Protein AF-A0A519RIN7-F1 (afdb_monomer)

Mean predicted aligned error: 4.98 Å

Sequence (178 aa):
MSGIVGYYNLTEWWLQTFSHEDIIRVKSTFIDEEDFHELTHGDVTYSSRNTIAFLENMANRMIRTKHYDLAKVFLSKAETLIEYGTPSEIHFLYRAFIEYYSEFSLKHNFEKQLEYALKQIDIADSASREIIDKSCYFKIAHRGYELYYDYLKANKKTEEAKALKAKARKEKWNFSYY

pLDDT: mean 89.81, std 11.16, range [36.72, 98.5]

Foldseek 3Di:
DAAPCVVQVNVVVPVVPDDPVNLVVLCVLDPDNVVSCNNPDDHDPDDPDHLLLVLLVSLVSCVVVVVLVVSCSSLVVSVVCLVVDQLQSLLSSLVSQLSSLCDVVNVNPLVSNQVSLVVNLVSLLRNLVVVPVVDPDDQDARSSLQSVLVVCVVVVVVVVSVVSVVSCVVSRHDDPPD

Nearest PDB structures (foldseek):
  7ai4-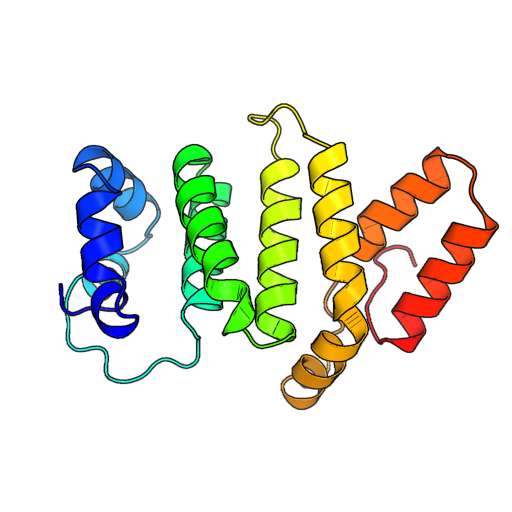assembly1_A  TM=5.125E-01  e=2.579E-01  Homo sapiens
  7ai4-assembly2_B  TM=2.959E-01  e=2.128E-01  Homo sapiens
  7v1m-assembly1_H  TM=4.736E-01  e=2.034E+00  Homo sapiens
  7c0q-assembly1_C  TM=3.734E-01  e=1.761E+00  Legionella pneumophila
  3n71-assembly1_A  TM=4.556E-01  e=4.386E+00  Mus musculus

Solvent-accessible surface area (backbone atoms only — not comparable to full-atom values): 9661 Å² total; per-residue (Å²): 104,43,1,51,37,28,60,64,70,35,43,67,60,48,69,75,68,50,51,74,68,51,49,53,56,57,48,67,72,42,94,49,72,63,65,48,42,43,41,48,33,63,82,55,88,78,70,100,61,54,62,48,46,51,27,37,52,52,15,52,50,24,50,77,71,67,38,53,72,60,15,48,54,30,45,53,56,27,60,77,45,50,91,78,47,53,50,49,46,48,37,50,41,28,47,50,51,26,55,56,31,60,33,72,93,64,66,47,35,59,69,59,23,50,54,28,15,50,58,27,54,71,44,36,56,61,15,36,57,56,46,54,78,74,44,89,87,74,67,58,76,41,65,28,60,52,54,52,36,52,51,26,54,76,69,70,36,57,68,61,33,51,52,50,56,50,50,38,52,74,42,63,42,36,66,94,81,123

Secondary structure (DSSP, 8-state):
--SHHHHTT-HHHHHHH--HHHHHHHHTT-SSHHHHHHHHSS-----SS-HHHHHHHHHHHHHHTT-HHHHHHHHHHHHTTGGGS-HHHHHHHHHHHHHHHTSGGGT--HHHHHHHHHHHHHSHHHHHHHHHHH-SS---B-HHHHHHHHHHHHTT-HHHHHHHHHHHHHTT-B-S--

Structure (mmCIF, N/CA/C/O backbone):
data_AF-A0A519RIN7-F1
#
_entry.id   AF-A0A519RIN7-F1
#
loop_
_atom_site.group_PDB
_atom_site.id
_atom_site.type_symbol
_atom_site.label_atom_id
_atom_site.label_alt_id
_atom_site.label_comp_id
_atom_site.label_asym_id
_atom_site.label_entity_id
_atom_site.label_seq_id
_atom_site.pdbx_PDB_ins_code
_atom_site.Cartn_x
_atom_site.Cartn_y
_atom_site.Cartn_z
_atom_site.occupancy
_atom_site.B_iso_or_equiv
_atom_site.auth_seq_id
_atom_site.auth_comp_id
_atom_site.auth_asym_id
_atom_site.auth_atom_id
_atom_site.pdbx_PDB_model_num
ATOM 1 N N . MET A 1 1 ? 10.017 -1.590 -23.718 1.00 80.25 1 MET A N 1
ATOM 2 C CA . MET A 1 1 ? 10.585 -2.085 -22.445 1.00 80.25 1 MET A CA 1
ATOM 3 C C . MET A 1 1 ? 10.160 -3.536 -22.304 1.00 80.25 1 MET A C 1
ATOM 5 O O . MET A 1 1 ? 9.025 -3.819 -22.668 1.00 80.25 1 MET A O 1
ATOM 9 N N . SER A 1 2 ? 11.042 -4.434 -21.860 1.00 81.12 2 SER A N 1
ATOM 10 C CA . SER A 1 2 ? 10.773 -5.889 -21.831 1.00 81.12 2 SER A CA 1
ATOM 11 C C . SER A 1 2 ? 10.880 -6.526 -20.433 1.00 81.12 2 SER A C 1
ATOM 13 O O . SER A 1 2 ? 10.380 -7.627 -20.242 1.00 81.12 2 SER A O 1
ATOM 15 N N . GLY A 1 3 ? 11.443 -5.817 -19.443 1.00 91.19 3 GLY A N 1
ATOM 16 C CA . GLY A 1 3 ? 11.577 -6.297 -18.058 1.00 91.19 3 GLY A CA 1
ATOM 17 C C . GLY A 1 3 ? 10.265 -6.335 -17.263 1.00 91.19 3 GLY A C 1
ATOM 18 O O . GLY A 1 3 ? 9.175 -6.399 -17.832 1.00 91.19 3 GLY A O 1
ATOM 19 N N . ILE A 1 4 ? 10.345 -6.222 -15.934 1.00 93.00 4 ILE A N 1
ATOM 20 C CA . ILE A 1 4 ? 9.172 -6.294 -15.034 1.00 93.00 4 ILE A CA 1
ATOM 21 C C . ILE A 1 4 ? 8.064 -5.293 -15.429 1.00 93.00 4 ILE A C 1
ATOM 23 O O . ILE A 1 4 ? 6.878 -5.631 -15.414 1.00 93.00 4 ILE A O 1
ATOM 27 N N . VAL A 1 5 ? 8.432 -4.074 -15.843 1.00 93.62 5 VAL A N 1
ATOM 28 C CA . VAL A 1 5 ? 7.477 -3.069 -16.356 1.00 93.62 5 VAL A CA 1
ATOM 29 C C . VAL A 1 5 ? 6.763 -3.554 -17.626 1.00 93.62 5 VAL A C 1
ATOM 31 O O . VAL A 1 5 ? 5.571 -3.299 -17.802 1.00 93.62 5 VAL A O 1
ATOM 34 N N . GLY A 1 6 ? 7.478 -4.255 -18.507 1.00 94.00 6 GLY A N 1
ATOM 35 C CA . GLY A 1 6 ? 6.913 -4.879 -19.703 1.00 94.00 6 GLY A CA 1
ATOM 36 C C . GLY A 1 6 ? 5.956 -6.012 -19.347 1.00 94.00 6 GLY A C 1
ATOM 37 O O . GLY A 1 6 ? 4.807 -5.987 -19.781 1.00 94.00 6 GLY A O 1
ATOM 38 N N . TYR A 1 7 ? 6.398 -6.933 -18.487 1.00 94.25 7 TYR A N 1
ATOM 39 C CA . TYR A 1 7 ? 5.617 -8.084 -18.022 1.00 94.25 7 TYR A CA 1
ATOM 40 C C . TYR A 1 7 ? 4.252 -7.691 -17.440 1.00 94.25 7 TYR A C 1
ATOM 42 O O . TYR A 1 7 ? 3.235 -8.295 -17.771 1.00 94.25 7 TYR A O 1
ATOM 50 N N . TYR A 1 8 ? 4.197 -6.632 -16.628 1.00 94.75 8 TYR A N 1
ATOM 51 C CA . TYR A 1 8 ? 2.941 -6.147 -16.045 1.00 94.75 8 TYR A CA 1
ATOM 52 C C . TYR A 1 8 ? 2.125 -5.214 -16.957 1.00 94.75 8 TYR A C 1
ATOM 54 O O . TYR A 1 8 ? 1.174 -4.588 -16.486 1.00 94.75 8 TYR A O 1
ATOM 62 N N . ASN A 1 9 ? 2.473 -5.092 -18.244 1.00 94.56 9 ASN A N 1
ATOM 63 C CA . ASN A 1 9 ? 1.832 -4.180 -19.201 1.00 94.56 9 ASN A CA 1
ATOM 64 C C . ASN A 1 9 ? 1.831 -2.708 -18.741 1.00 94.56 9 ASN A C 1
ATOM 66 O O . ASN A 1 9 ? 0.899 -1.948 -18.999 1.00 94.56 9 ASN A O 1
ATOM 70 N N . LEU A 1 10 ? 2.900 -2.283 -18.063 1.00 96.38 10 LEU A N 1
ATOM 71 C CA . LEU A 1 10 ? 3.060 -0.928 -17.527 1.00 96.38 10 LEU A CA 1
ATOM 72 C C . LEU A 1 10 ? 3.917 -0.020 -18.421 1.00 96.38 10 LEU A C 1
ATOM 74 O O . LEU A 1 10 ? 4.159 1.126 -18.054 1.00 96.38 10 LEU A O 1
ATOM 78 N N . THR A 1 11 ? 4.367 -0.500 -19.585 1.00 96.06 11 THR A N 1
ATOM 79 C CA . THR A 1 11 ? 5.303 0.228 -20.463 1.00 96.06 11 THR A CA 1
ATOM 80 C C . THR A 1 11 ? 4.787 1.605 -20.873 1.00 96.06 11 THR A C 1
ATOM 82 O O . THR A 1 11 ? 5.509 2.587 -20.732 1.00 96.06 11 THR A O 1
ATOM 85 N N . GLU A 1 12 ? 3.548 1.702 -21.363 1.00 96.94 12 GLU A N 1
ATOM 86 C CA . GLU A 1 12 ? 2.992 2.989 -21.801 1.00 96.94 12 GLU A CA 1
ATOM 87 C C . GLU A 1 12 ? 2.893 3.976 -20.634 1.00 96.94 12 GLU A C 1
ATOM 89 O O . GLU A 1 12 ? 3.400 5.094 -20.717 1.00 96.94 12 GLU A O 1
ATOM 94 N N . TRP A 1 13 ? 2.313 3.527 -19.517 1.00 97.38 13 TRP A N 1
ATOM 95 C CA . TRP A 1 13 ? 2.212 4.329 -18.303 1.00 97.38 13 TRP A CA 1
ATOM 96 C C . TRP A 1 13 ? 3.588 4.807 -17.829 1.00 97.38 13 TRP A C 1
ATOM 98 O O . TRP A 1 13 ? 3.747 5.985 -17.525 1.00 97.38 13 TRP A O 1
ATOM 108 N N . TRP A 1 14 ? 4.590 3.927 -17.810 1.00 97.06 14 TRP A N 1
ATOM 109 C CA . TRP A 1 14 ? 5.945 4.261 -17.385 1.00 97.06 14 TRP A CA 1
ATOM 110 C C . TRP A 1 14 ? 6.552 5.376 -18.240 1.00 97.06 14 TRP A C 1
ATOM 112 O O . TRP A 1 14 ? 7.024 6.376 -17.701 1.00 97.06 14 TRP A O 1
ATOM 122 N N . LEU A 1 15 ? 6.500 5.222 -19.568 1.00 95.94 15 LEU A N 1
ATOM 123 C CA . LEU A 1 15 ? 7.085 6.170 -20.520 1.00 95.94 15 LEU A CA 1
ATOM 124 C C . LEU A 1 15 ? 6.388 7.536 -20.505 1.00 95.94 15 LEU A C 1
ATOM 126 O O . LEU A 1 15 ? 7.034 8.546 -20.764 1.00 95.94 15 LEU A O 1
ATOM 130 N N . GLN A 1 16 ? 5.087 7.573 -20.211 1.00 97.00 16 GLN A N 1
ATOM 131 C CA . GLN A 1 16 ? 4.321 8.820 -20.117 1.00 97.00 16 GLN A CA 1
ATOM 132 C C . GLN A 1 16 ? 4.458 9.509 -18.753 1.00 97.00 16 GLN A C 1
ATOM 134 O O . GLN A 1 16 ? 4.245 10.715 -18.656 1.00 97.00 16 GLN A O 1
ATOM 139 N N . THR A 1 17 ? 4.778 8.754 -17.699 1.00 97.31 17 THR A N 1
ATOM 140 C CA . THR A 1 17 ? 4.738 9.253 -16.318 1.00 97.31 17 THR A CA 1
ATOM 141 C C . THR A 1 17 ? 6.091 9.747 -15.827 1.00 97.31 17 THR A C 1
ATOM 143 O O . THR A 1 17 ? 6.142 10.759 -15.131 1.00 97.31 17 THR A O 1
ATOM 146 N N . PHE A 1 18 ? 7.178 9.041 -16.147 1.00 96.69 18 PHE A N 1
ATOM 147 C CA . PHE A 1 18 ? 8.490 9.336 -15.575 1.00 96.69 18 PHE A CA 1
ATOM 148 C C . PHE A 1 18 ? 9.373 10.102 -16.555 1.00 96.69 18 PHE A C 1
ATOM 150 O O . PHE A 1 18 ? 9.664 9.636 -17.658 1.00 96.69 18 PHE A O 1
ATOM 157 N N . SER A 1 19 ? 9.855 11.265 -16.115 1.00 96.62 19 SER A N 1
ATOM 158 C CA . SER A 1 19 ? 10.927 11.977 -16.808 1.00 96.62 19 SER A CA 1
ATOM 159 C C . SER A 1 19 ? 12.260 11.230 -16.677 1.00 96.62 19 SER A C 1
ATOM 161 O O . SER A 1 19 ? 12.413 10.314 -15.867 1.00 96.62 19 SER A O 1
ATOM 163 N N . HIS A 1 20 ? 13.273 11.648 -17.438 1.00 95.31 20 HIS A N 1
ATOM 164 C CA . HIS A 1 20 ? 14.618 11.092 -17.284 1.00 95.31 20 HIS A CA 1
ATOM 165 C C . HIS A 1 20 ? 15.174 11.294 -15.862 1.00 95.31 20 HIS A C 1
ATOM 167 O O . HIS A 1 20 ? 15.785 10.384 -15.304 1.00 95.31 20 HIS A O 1
ATOM 173 N N . GLU A 1 21 ? 14.913 12.453 -15.249 1.00 96.88 21 GLU A N 1
ATOM 174 C CA . GLU A 1 21 ? 15.310 12.743 -13.867 1.00 96.88 21 GLU A CA 1
ATOM 175 C C . GLU A 1 21 ? 14.596 11.824 -12.872 1.00 96.88 21 GLU A C 1
ATOM 177 O O . GLU A 1 21 ? 15.228 11.290 -11.959 1.00 96.88 21 GLU A O 1
ATOM 182 N N . ASP A 1 22 ? 13.303 11.560 -13.078 1.00 96.94 22 ASP A N 1
ATOM 183 C CA . ASP A 1 22 ? 12.563 10.619 -12.236 1.00 96.94 22 ASP A CA 1
ATOM 184 C C . ASP A 1 22 ? 13.108 9.200 -12.364 1.00 96.94 22 ASP A C 1
ATOM 186 O O . ASP A 1 22 ? 13.262 8.512 -11.359 1.00 96.94 22 ASP A O 1
ATOM 190 N N . ILE A 1 23 ? 13.469 8.770 -13.576 1.00 94.75 23 ILE A N 1
ATOM 191 C CA . ILE A 1 23 ? 14.077 7.454 -13.808 1.00 94.75 23 ILE A CA 1
ATOM 192 C C . ILE A 1 23 ? 15.414 7.336 -13.066 1.00 94.75 23 ILE A C 1
ATOM 194 O O . ILE A 1 23 ? 15.660 6.311 -12.429 1.00 94.75 23 ILE A O 1
ATOM 198 N N . ILE A 1 24 ? 16.257 8.377 -13.087 1.00 94.69 24 ILE A N 1
ATOM 199 C CA . ILE A 1 24 ? 17.512 8.407 -12.315 1.00 94.69 24 ILE A CA 1
ATOM 200 C C . ILE A 1 24 ? 17.224 8.280 -10.815 1.00 94.69 24 ILE A C 1
ATOM 202 O O . ILE A 1 24 ? 17.879 7.501 -10.119 1.00 94.69 24 ILE A O 1
ATOM 206 N N . ARG A 1 25 ? 16.219 9.004 -10.311 1.00 96.06 25 ARG A N 1
ATOM 207 C CA . ARG A 1 25 ? 15.817 8.944 -8.900 1.00 96.06 25 ARG A CA 1
ATOM 208 C C . ARG A 1 25 ? 15.295 7.564 -8.523 1.00 96.06 25 ARG A C 1
ATOM 210 O O . ARG A 1 25 ? 15.732 7.022 -7.512 1.00 96.06 25 ARG A O 1
ATOM 217 N N . VAL A 1 26 ? 14.446 6.952 -9.350 1.00 95.06 26 VAL A N 1
ATOM 218 C CA . VAL A 1 26 ? 13.986 5.571 -9.150 1.00 95.06 26 VAL A CA 1
ATOM 219 C C . VAL A 1 26 ? 15.175 4.613 -9.128 1.00 95.06 26 VAL A C 1
ATOM 221 O O . VAL A 1 26 ? 15.289 3.836 -8.179 1.00 95.06 26 VAL A O 1
ATOM 224 N N . LYS A 1 27 ? 16.093 4.707 -10.102 1.00 94.31 27 LYS A N 1
ATOM 225 C CA . LYS A 1 27 ? 17.316 3.890 -10.155 1.00 94.31 27 LYS A CA 1
ATOM 226 C C . LYS A 1 27 ? 18.135 4.010 -8.871 1.00 94.31 27 LYS A C 1
ATOM 228 O O . LYS A 1 27 ? 18.575 2.996 -8.346 1.00 94.31 27 LYS A O 1
ATOM 233 N N . SER A 1 28 ? 18.270 5.217 -8.320 1.00 93.94 28 SER A N 1
ATOM 234 C CA . SER A 1 28 ? 19.056 5.467 -7.100 1.00 93.94 28 SER A CA 1
ATOM 235 C C . SER A 1 28 ? 18.524 4.774 -5.835 1.00 93.94 28 SER A C 1
ATOM 237 O O . SER A 1 28 ? 19.214 4.727 -4.821 1.00 93.94 28 SER A O 1
ATOM 239 N N . THR A 1 29 ? 17.306 4.222 -5.883 1.00 94.06 29 THR A N 1
ATOM 240 C CA . THR A 1 29 ? 16.708 3.468 -4.768 1.00 94.06 29 THR A CA 1
ATOM 241 C C . THR A 1 29 ? 17.013 1.968 -4.786 1.00 94.06 29 THR A C 1
ATOM 243 O O . THR A 1 29 ? 16.628 1.238 -3.861 1.00 94.06 29 THR A O 1
ATOM 246 N N . PHE A 1 30 ? 17.656 1.488 -5.850 1.00 90.69 30 PHE A N 1
ATOM 247 C CA . PHE A 1 30 ? 18.141 0.120 -5.968 1.00 90.69 30 PHE A CA 1
ATOM 248 C C . PHE A 1 30 ? 19.566 0.040 -5.427 1.00 90.69 30 PHE A C 1
ATOM 250 O O . PHE A 1 30 ? 20.338 0.987 -5.560 1.00 90.69 30 PHE A O 1
ATOM 257 N N . ILE A 1 31 ? 19.880 -1.071 -4.759 1.00 85.50 31 ILE A N 1
ATOM 258 C CA . ILE A 1 31 ? 21.223 -1.305 -4.215 1.00 85.50 31 ILE A CA 1
ATOM 259 C C . ILE A 1 31 ? 22.155 -1.674 -5.369 1.00 85.50 31 ILE A C 1
ATOM 261 O O . ILE A 1 31 ? 23.214 -1.069 -5.512 1.00 85.50 31 ILE A O 1
ATOM 265 N N . ASP A 1 32 ? 21.702 -2.596 -6.218 1.00 86.75 32 ASP A N 1
ATOM 266 C CA . ASP A 1 32 ? 22.459 -3.104 -7.350 1.00 86.75 32 ASP A CA 1
ATOM 267 C C . ASP A 1 32 ? 21.881 -2.586 -8.672 1.00 86.75 32 ASP A C 1
ATOM 269 O O . ASP A 1 32 ? 20.664 -2.492 -8.861 1.00 86.75 32 ASP A O 1
ATOM 273 N N . GLU A 1 33 ? 22.762 -2.243 -9.616 1.00 83.38 33 GLU A N 1
ATOM 274 C CA . GLU A 1 33 ? 22.332 -1.795 -10.946 1.00 83.38 33 GLU A CA 1
ATOM 275 C C . GLU A 1 33 ? 21.588 -2.892 -11.718 1.00 83.38 33 GLU A C 1
ATOM 277 O O . GLU A 1 33 ? 20.749 -2.575 -12.562 1.00 83.38 33 GLU A O 1
ATOM 282 N N . GLU A 1 34 ? 21.870 -4.159 -11.407 1.00 85.19 34 GLU A N 1
ATOM 283 C CA . GLU A 1 34 ? 21.221 -5.329 -11.999 1.00 85.19 34 GLU A CA 1
ATOM 284 C C . GLU A 1 34 ? 19.728 -5.389 -11.643 1.00 85.19 34 GLU A C 1
ATOM 286 O O . GLU A 1 34 ? 18.902 -5.511 -12.546 1.00 85.19 34 GLU A O 1
ATOM 291 N N . ASP A 1 35 ? 19.354 -5.136 -10.382 1.00 84.44 35 ASP A N 1
ATOM 292 C CA . ASP A 1 35 ? 17.943 -5.082 -9.965 1.00 84.44 35 ASP A CA 1
ATOM 293 C C . ASP A 1 35 ? 17.151 -4.018 -10.752 1.00 84.44 35 ASP A C 1
ATOM 295 O O . ASP A 1 35 ? 15.987 -4.205 -11.121 1.00 84.44 35 ASP A O 1
ATOM 299 N N . PHE A 1 36 ? 17.773 -2.862 -11.015 1.00 87.06 36 PHE A N 1
ATOM 300 C CA . PHE A 1 36 ? 17.153 -1.823 -11.837 1.00 87.06 36 PHE A CA 1
ATOM 301 C C . PHE A 1 36 ? 17.149 -2.190 -13.328 1.00 87.06 36 PHE A C 1
ATOM 303 O O . PHE A 1 36 ? 16.240 -1.799 -14.070 1.00 87.06 36 PHE A O 1
ATOM 310 N N . HIS A 1 37 ? 18.150 -2.937 -13.794 1.00 87.88 37 HIS A N 1
ATOM 311 C CA . HIS A 1 37 ? 18.172 -3.435 -15.162 1.00 87.88 37 HIS A CA 1
ATOM 312 C C . HIS A 1 37 ? 16.978 -4.364 -15.414 1.00 87.88 37 HIS A C 1
ATOM 314 O O . HIS A 1 37 ? 16.222 -4.114 -16.353 1.00 87.88 37 HIS A O 1
ATOM 320 N N . GLU A 1 38 ? 16.723 -5.326 -14.523 1.00 89.25 38 GLU A N 1
ATOM 321 C CA . GLU A 1 38 ? 15.576 -6.249 -14.599 1.00 89.25 38 GLU A CA 1
ATOM 322 C C . GLU A 1 38 ? 14.212 -5.540 -14.569 1.00 89.25 38 GLU A C 1
ATOM 324 O O . GLU A 1 38 ? 13.232 -5.994 -15.168 1.00 89.25 38 GLU A O 1
ATOM 329 N N . LEU A 1 39 ? 14.130 -4.378 -13.912 1.00 89.94 39 LEU A N 1
ATOM 330 C CA . LEU A 1 39 ? 12.915 -3.562 -13.902 1.00 89.94 39 LEU A CA 1
ATOM 331 C C . LEU A 1 39 ? 12.473 -3.176 -15.324 1.00 89.94 39 LEU A C 1
ATOM 333 O O . LEU A 1 39 ? 11.277 -3.114 -15.618 1.00 89.94 39 LEU A O 1
ATOM 337 N N . THR A 1 40 ? 13.437 -2.895 -16.203 1.00 89.44 40 THR A N 1
ATOM 338 C CA . THR A 1 40 ? 13.203 -2.231 -17.496 1.00 89.44 40 THR A CA 1
ATOM 339 C C . THR A 1 40 ? 13.609 -3.074 -18.713 1.00 89.44 40 THR A C 1
ATOM 341 O O . THR A 1 40 ? 13.076 -2.860 -19.810 1.00 89.44 40 THR A O 1
ATOM 344 N N . HIS A 1 41 ? 14.464 -4.077 -18.511 1.00 88.81 41 HIS A N 1
ATOM 345 C CA . HIS A 1 41 ? 15.065 -4.952 -19.520 1.00 88.81 41 HIS A CA 1
ATOM 346 C C . HIS A 1 41 ? 15.008 -6.426 -19.084 1.00 88.81 41 HIS A C 1
ATOM 348 O O . HIS A 1 41 ? 14.684 -6.734 -17.941 1.00 88.81 41 HIS A O 1
ATOM 354 N N . GLY A 1 42 ? 15.325 -7.334 -20.009 1.00 86.00 42 GLY A N 1
ATOM 355 C CA . GLY A 1 42 ? 15.210 -8.784 -19.815 1.00 86.00 42 GLY A CA 1
ATOM 356 C C . GLY A 1 42 ? 13.871 -9.338 -20.300 1.00 86.00 42 GLY A C 1
ATOM 357 O O . GLY A 1 42 ? 13.015 -8.565 -20.720 1.00 86.00 42 GLY A O 1
ATOM 358 N N . ASP A 1 43 ? 13.718 -10.663 -20.266 1.00 85.38 43 ASP A N 1
ATOM 359 C CA . ASP A 1 43 ? 12.480 -11.376 -20.610 1.00 85.38 43 ASP A CA 1
ATOM 360 C C . ASP A 1 43 ? 11.910 -12.029 -19.348 1.00 85.38 43 ASP A C 1
ATOM 362 O O . ASP A 1 43 ? 12.178 -13.190 -19.022 1.00 85.38 43 ASP A O 1
ATOM 366 N N . VAL A 1 44 ? 11.124 -11.255 -18.600 1.00 86.00 44 VAL A N 1
ATOM 367 C CA . VAL A 1 44 ? 10.430 -11.763 -17.414 1.00 86.00 44 VAL A CA 1
ATOM 368 C C . VAL A 1 44 ? 9.225 -12.573 -17.879 1.00 86.00 44 VAL A C 1
ATOM 370 O O . VAL A 1 44 ? 8.279 -12.029 -18.439 1.00 86.00 44 VAL A O 1
ATOM 373 N N . THR A 1 45 ? 9.257 -13.884 -17.651 1.00 84.75 45 THR A N 1
ATOM 374 C CA . THR A 1 45 ? 8.181 -14.812 -18.052 1.00 84.75 45 THR A CA 1
ATOM 375 C C . THR A 1 45 ? 7.322 -15.281 -16.880 1.00 84.75 45 THR A C 1
ATOM 377 O O . THR A 1 45 ? 6.262 -15.868 -17.085 1.00 84.75 45 THR A O 1
ATOM 380 N N . TYR A 1 46 ? 7.757 -15.010 -15.648 1.00 85.62 46 TYR A N 1
ATOM 381 C CA . TYR A 1 46 ? 7.060 -15.406 -14.433 1.00 85.62 46 TYR A CA 1
ATOM 382 C C . TYR A 1 46 ? 7.322 -14.417 -13.295 1.00 85.62 46 TYR A C 1
ATOM 384 O O . TYR A 1 46 ? 8.450 -13.973 -13.084 1.00 85.62 46 TYR A O 1
ATOM 392 N N . SER A 1 47 ? 6.284 -14.139 -12.506 1.00 83.31 47 SER A N 1
ATOM 393 C CA . SER A 1 47 ? 6.413 -13.501 -11.199 1.00 83.31 47 SER A CA 1
ATOM 394 C C . SER A 1 47 ? 5.426 -14.112 -10.212 1.00 83.31 47 SER A C 1
ATOM 396 O O . SER A 1 47 ? 4.290 -14.417 -10.565 1.00 83.31 47 SER A O 1
ATOM 398 N N . SER A 1 48 ? 5.852 -14.259 -8.957 1.00 79.00 48 SER A N 1
ATOM 399 C CA . SER A 1 48 ? 4.982 -14.673 -7.850 1.00 79.00 48 SER A CA 1
ATOM 400 C C . SER A 1 48 ? 4.127 -13.531 -7.291 1.00 79.00 48 SER A C 1
ATOM 402 O O . SER A 1 48 ? 3.300 -13.761 -6.410 1.00 79.00 48 SER A O 1
ATOM 404 N N . ARG A 1 49 ? 4.344 -12.299 -7.767 1.00 82.19 49 ARG A N 1
ATOM 405 C CA . ARG A 1 49 ? 3.595 -11.099 -7.382 1.00 82.19 49 ARG A CA 1
ATOM 406 C C . ARG A 1 49 ? 2.684 -10.685 -8.533 1.00 82.19 49 ARG A C 1
ATOM 408 O O . ARG A 1 49 ? 2.968 -10.986 -9.689 1.00 82.19 49 ARG A O 1
ATOM 415 N N . ASN A 1 50 ? 1.601 -9.984 -8.221 1.00 90.56 50 ASN A N 1
ATOM 416 C CA . ASN A 1 50 ? 0.814 -9.307 -9.242 1.00 90.56 50 ASN A CA 1
ATOM 417 C C . ASN A 1 50 ? 1.246 -7.840 -9.400 1.00 90.56 50 ASN A C 1
ATOM 419 O O . ASN A 1 50 ? 2.106 -7.330 -8.673 1.00 90.56 50 ASN A O 1
ATOM 423 N N . THR A 1 51 ? 0.604 -7.145 -10.338 1.00 95.75 51 THR A N 1
ATOM 424 C CA . THR A 1 51 ? 0.893 -5.741 -10.636 1.00 95.75 51 THR A CA 1
ATOM 425 C C . THR A 1 51 ? 0.697 -4.819 -9.426 1.00 95.75 51 THR A C 1
ATOM 427 O O . THR A 1 51 ? 1.510 -3.918 -9.224 1.00 95.75 51 THR A O 1
ATOM 430 N N . ILE A 1 52 ? -0.332 -5.038 -8.594 1.00 96.75 52 ILE A N 1
ATOM 431 C CA . ILE A 1 52 ? -0.586 -4.212 -7.399 1.00 96.75 52 ILE A CA 1
ATOM 432 C C . ILE A 1 52 ? 0.539 -4.383 -6.388 1.00 96.75 52 ILE A C 1
ATOM 434 O O . ILE A 1 52 ? 1.114 -3.392 -5.944 1.00 96.75 52 ILE A O 1
ATOM 438 N N . ALA A 1 53 ? 0.885 -5.629 -6.061 1.00 93.88 53 ALA A N 1
ATOM 439 C CA . ALA A 1 53 ? 1.977 -5.931 -5.153 1.00 93.88 53 ALA A CA 1
ATOM 440 C C . ALA A 1 53 ? 3.292 -5.350 -5.684 1.00 93.88 53 ALA A C 1
ATOM 442 O O . ALA A 1 53 ? 4.038 -4.729 -4.936 1.00 93.88 53 ALA A O 1
ATOM 443 N N . PHE A 1 54 ? 3.583 -5.473 -6.979 1.00 95.38 54 PHE A N 1
ATOM 444 C CA . PHE A 1 54 ? 4.768 -4.847 -7.567 1.00 95.38 54 PHE A CA 1
ATOM 445 C C . PHE A 1 54 ? 4.799 -3.320 -7.358 1.00 95.38 54 PHE A C 1
ATOM 447 O O . PHE A 1 54 ? 5.788 -2.794 -6.842 1.00 95.38 54 PHE A O 1
ATOM 454 N N . LEU A 1 55 ? 3.717 -2.616 -7.698 1.00 97.88 55 LEU A N 1
ATOM 455 C CA . LEU A 1 55 ? 3.625 -1.159 -7.552 1.00 97.88 55 LEU A CA 1
ATOM 456 C C . LEU A 1 55 ? 3.683 -0.713 -6.082 1.00 97.88 55 LEU A C 1
ATOM 458 O O . LEU A 1 55 ? 4.354 0.266 -5.765 1.00 97.88 55 LEU A O 1
ATOM 462 N N . GLU A 1 56 ? 3.038 -1.450 -5.178 1.00 96.81 56 GLU A N 1
ATOM 463 C CA . GLU A 1 56 ? 3.103 -1.237 -3.727 1.00 96.81 56 GLU A CA 1
ATOM 464 C C . GLU A 1 56 ? 4.541 -1.356 -3.204 1.00 96.81 56 GLU A C 1
ATOM 466 O O . GLU A 1 56 ? 5.010 -0.503 -2.448 1.00 96.81 56 GLU A O 1
ATOM 471 N N . ASN A 1 57 ? 5.297 -2.346 -3.682 1.00 94.75 57 ASN A N 1
ATOM 472 C CA . ASN A 1 57 ? 6.694 -2.508 -3.288 1.00 94.75 57 ASN A CA 1
ATOM 473 C C . ASN A 1 57 ? 7.578 -1.377 -3.823 1.00 94.75 57 ASN A C 1
ATOM 475 O O . ASN A 1 57 ? 8.457 -0.895 -3.103 1.00 94.75 57 ASN A O 1
ATOM 479 N N . MET A 1 58 ? 7.326 -0.919 -5.052 1.00 96.75 58 MET A N 1
ATOM 480 C CA . MET A 1 58 ? 7.996 0.261 -5.603 1.00 96.75 58 MET A CA 1
ATOM 481 C C . MET A 1 58 ? 7.687 1.510 -4.774 1.00 96.75 58 MET A C 1
ATOM 483 O O . MET A 1 58 ? 8.607 2.246 -4.415 1.00 96.75 58 MET A O 1
ATOM 487 N N . ALA A 1 59 ? 6.425 1.718 -4.390 1.00 97.38 59 ALA A N 1
ATOM 488 C CA . ALA A 1 59 ? 6.036 2.819 -3.518 1.00 97.38 59 ALA A CA 1
ATOM 489 C C . ALA A 1 59 ? 6.763 2.779 -2.169 1.00 97.38 59 ALA A C 1
ATOM 491 O O . ALA A 1 59 ? 7.371 3.773 -1.778 1.00 97.38 59 ALA A O 1
ATOM 492 N N . ASN A 1 60 ? 6.771 1.633 -1.483 1.00 94.88 60 ASN A N 1
ATOM 493 C CA . ASN A 1 60 ? 7.466 1.484 -0.201 1.00 94.88 60 ASN A CA 1
ATOM 494 C C . ASN A 1 60 ? 8.966 1.757 -0.312 1.00 94.88 60 ASN A C 1
ATOM 496 O O . ASN A 1 60 ? 9.555 2.363 0.586 1.00 94.88 60 ASN A O 1
ATOM 500 N N . ARG A 1 61 ? 9.590 1.337 -1.417 1.00 95.44 61 ARG A N 1
ATOM 501 C CA . ARG A 1 61 ? 10.991 1.657 -1.700 1.00 95.44 61 ARG A CA 1
ATOM 502 C C . ARG A 1 61 ? 11.192 3.172 -1.792 1.00 95.44 61 ARG A C 1
ATOM 504 O O . ARG A 1 61 ? 12.058 3.696 -1.096 1.00 95.44 61 ARG A O 1
ATOM 511 N N . MET A 1 62 ? 10.343 3.873 -2.549 1.00 96.25 62 MET A N 1
ATOM 512 C CA . MET A 1 62 ? 10.383 5.338 -2.654 1.00 96.25 62 MET A CA 1
ATOM 513 C C . MET A 1 62 ? 10.132 6.041 -1.310 1.00 96.25 62 MET A C 1
ATOM 515 O O . MET A 1 62 ? 10.787 7.039 -1.015 1.00 96.25 62 MET A O 1
ATOM 519 N N . ILE A 1 63 ? 9.213 5.533 -0.478 1.00 93.88 63 ILE A N 1
ATOM 520 C CA . ILE A 1 63 ? 8.942 6.071 0.869 1.00 93.88 63 ILE A CA 1
ATOM 521 C C . ILE A 1 63 ? 10.211 5.996 1.724 1.00 93.88 63 ILE A C 1
ATOM 523 O O . ILE A 1 63 ? 10.639 7.006 2.279 1.00 93.88 63 ILE A O 1
ATOM 527 N N . ARG A 1 64 ? 10.871 4.829 1.766 1.00 92.94 64 ARG A N 1
ATOM 528 C CA . ARG A 1 64 ? 12.096 4.615 2.560 1.00 92.94 64 ARG A CA 1
ATOM 529 C C . ARG A 1 64 ? 13.255 5.510 2.128 1.00 92.94 64 ARG A C 1
ATOM 531 O O . ARG A 1 64 ? 14.034 5.945 2.974 1.00 92.94 64 ARG A O 1
ATOM 538 N N . THR A 1 65 ? 13.360 5.809 0.836 1.00 94.06 65 THR A N 1
ATOM 539 C CA . THR A 1 65 ? 14.375 6.726 0.290 1.00 94.06 65 THR A CA 1
ATOM 540 C C . THR A 1 65 ? 13.905 8.181 0.236 1.00 94.06 65 THR A C 1
ATOM 542 O O . THR A 1 65 ? 14.592 9.031 -0.325 1.00 94.06 65 THR A O 1
ATOM 545 N N . LYS A 1 66 ? 12.754 8.495 0.847 1.00 93.50 66 LYS A N 1
ATOM 546 C CA . 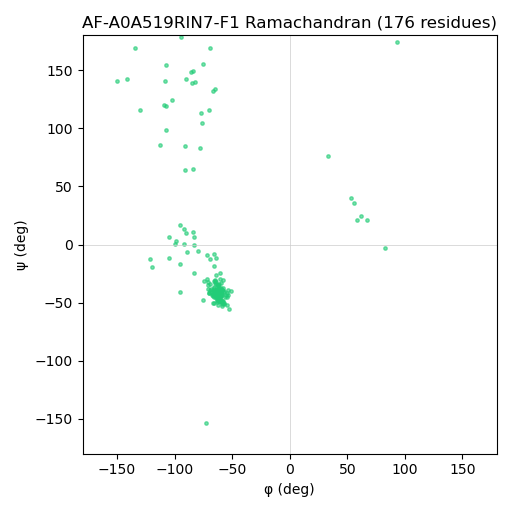LYS A 1 66 ? 12.180 9.845 0.958 1.00 93.50 66 LYS A CA 1
ATOM 547 C C . LYS A 1 66 ? 11.826 10.504 -0.384 1.00 93.50 66 LYS A C 1
ATOM 549 O O . LYS A 1 66 ? 11.737 11.728 -0.472 1.00 93.50 66 LYS A O 1
ATOM 554 N N . HIS A 1 67 ? 11.574 9.715 -1.426 1.00 95.00 67 HIS A N 1
ATOM 555 C CA . HIS A 1 67 ? 11.044 10.178 -2.713 1.00 95.00 67 HIS A CA 1
ATOM 556 C C . HIS A 1 67 ? 9.510 10.129 -2.718 1.00 95.00 67 HIS A C 1
ATOM 558 O O . HIS A 1 67 ? 8.887 9.360 -3.447 1.00 95.00 67 HIS A O 1
ATOM 564 N N . TYR A 1 68 ? 8.881 10.926 -1.854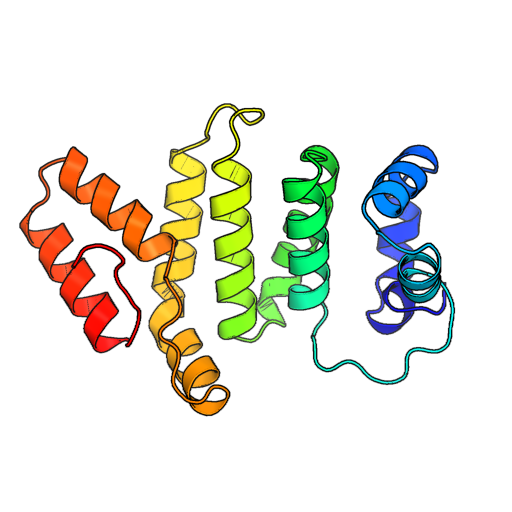 1.00 94.62 68 TYR A N 1
ATOM 565 C CA . TYR A 1 68 ? 7.437 10.851 -1.593 1.00 94.62 68 TYR A CA 1
ATOM 566 C C . TYR A 1 68 ? 6.555 11.217 -2.795 1.00 94.62 68 TYR A C 1
ATOM 568 O O . TYR A 1 68 ? 5.452 10.699 -2.950 1.00 94.62 68 TYR A O 1
ATOM 576 N N . ASP A 1 69 ? 7.018 12.104 -3.661 1.00 95.00 69 ASP A N 1
ATOM 577 C CA . ASP A 1 69 ? 6.371 12.409 -4.935 1.00 95.00 69 ASP A CA 1
ATOM 578 C C . ASP A 1 69 ? 6.313 11.173 -5.847 1.00 95.00 69 ASP A C 1
ATOM 580 O O . ASP A 1 69 ? 5.238 10.834 -6.339 1.00 95.00 69 ASP A O 1
ATOM 584 N N . LEU A 1 70 ? 7.417 10.428 -5.973 1.00 97.38 70 LEU A N 1
ATOM 585 C CA . LEU A 1 70 ? 7.457 9.178 -6.741 1.00 97.38 70 LEU A CA 1
ATOM 586 C C . LEU A 1 70 ? 6.653 8.067 -6.059 1.00 97.38 70 LEU A C 1
ATOM 588 O O . LEU A 1 70 ? 5.920 7.340 -6.727 1.00 97.38 70 LEU A O 1
ATOM 592 N N . ALA A 1 71 ? 6.714 7.966 -4.727 1.00 97.25 71 ALA A N 1
ATOM 593 C CA . ALA A 1 71 ? 5.882 7.030 -3.970 1.00 97.25 71 ALA A CA 1
ATOM 594 C C . ALA A 1 71 ? 4.393 7.226 -4.282 1.00 97.25 71 ALA A C 1
ATOM 596 O O . ALA A 1 71 ? 3.680 6.259 -4.550 1.00 97.25 71 ALA A O 1
ATOM 597 N N . LYS A 1 72 ? 3.936 8.485 -4.317 1.00 96.88 72 LYS A N 1
ATOM 598 C CA . LYS A 1 72 ? 2.551 8.829 -4.649 1.00 96.88 72 LYS A CA 1
ATOM 599 C C . LYS A 1 72 ? 2.160 8.348 -6.041 1.00 96.88 72 LYS A C 1
ATOM 601 O O . LYS A 1 72 ? 1.041 7.869 -6.212 1.00 96.88 72 LYS A O 1
ATOM 606 N N . VAL A 1 73 ? 3.054 8.474 -7.020 1.00 98.25 73 VAL A N 1
ATOM 607 C CA . VAL A 1 73 ? 2.817 8.028 -8.399 1.00 98.25 73 VAL A CA 1
ATOM 608 C C . VAL A 1 73 ? 2.568 6.517 -8.447 1.00 98.25 73 VAL A C 1
ATOM 610 O O . VAL A 1 73 ? 1.563 6.084 -9.013 1.00 98.25 73 VAL A O 1
ATOM 613 N N . PHE A 1 74 ? 3.419 5.723 -7.790 1.00 98.50 74 PHE A N 1
ATOM 614 C CA . PHE A 1 74 ? 3.248 4.268 -7.716 1.00 98.50 74 PHE A CA 1
ATOM 615 C C . PHE A 1 74 ? 1.974 3.865 -6.961 1.00 98.50 74 PHE A C 1
ATOM 617 O O . PHE A 1 74 ? 1.204 3.052 -7.472 1.00 98.50 74 PHE A O 1
ATOM 624 N N . LEU A 1 75 ? 1.707 4.469 -5.796 1.00 98.38 75 LEU A N 1
ATOM 625 C CA . LEU A 1 75 ? 0.490 4.199 -5.017 1.00 98.38 75 LEU A CA 1
ATOM 626 C C . LEU A 1 75 ? -0.780 4.539 -5.797 1.00 98.38 75 LEU A C 1
ATOM 628 O O . LEU A 1 75 ? -1.714 3.743 -5.828 1.00 98.38 75 LEU A O 1
ATOM 632 N N . SER A 1 76 ? -0.798 5.691 -6.470 1.00 98.06 76 SER A N 1
ATOM 633 C CA . SER A 1 76 ? -1.953 6.117 -7.267 1.00 98.06 76 SER A CA 1
ATOM 634 C C . SER A 1 76 ? -2.203 5.145 -8.416 1.00 98.06 76 SER A C 1
ATOM 636 O O . SER A 1 76 ? -3.345 4.775 -8.667 1.00 98.06 76 SER A O 1
ATOM 638 N N . LYS A 1 77 ? -1.144 4.679 -9.095 1.00 98.44 77 LYS A N 1
ATOM 639 C CA . LYS A 1 77 ? -1.284 3.674 -10.156 1.00 98.44 77 LYS A CA 1
ATOM 640 C C . LYS A 1 77 ? -1.763 2.326 -9.617 1.00 98.44 77 LYS A C 1
ATOM 642 O O . LYS A 1 77 ? -2.547 1.668 -10.287 1.00 98.44 77 LYS A O 1
ATOM 647 N N . ALA A 1 78 ? -1.314 1.913 -8.435 1.00 98.19 78 ALA A N 1
ATOM 648 C CA . ALA A 1 78 ? -1.783 0.680 -7.812 1.00 98.19 78 ALA A CA 1
ATOM 649 C C . ALA A 1 78 ? -3.272 0.764 -7.437 1.00 98.19 78 ALA A C 1
ATOM 651 O O . ALA A 1 78 ? -4.016 -0.184 -7.670 1.00 98.19 78 ALA A O 1
ATOM 652 N N . GLU A 1 79 ? -3.723 1.911 -6.919 1.00 97.88 79 GLU A N 1
ATOM 653 C CA . GLU A 1 79 ? -5.128 2.129 -6.552 1.00 97.88 7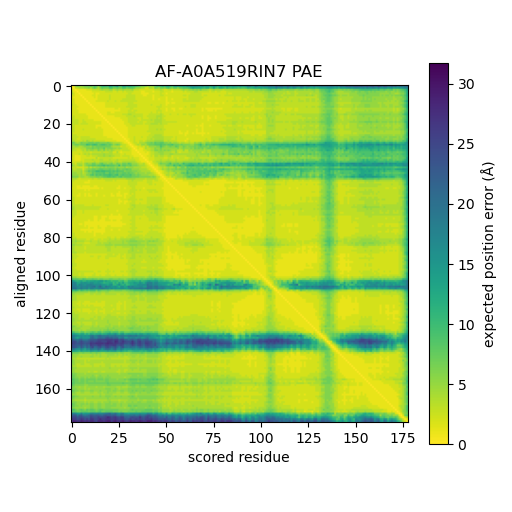9 GLU A CA 1
ATOM 654 C C . GLU A 1 79 ? -6.066 2.085 -7.768 1.00 97.88 79 GLU A C 1
ATOM 656 O O . GLU A 1 79 ? -7.177 1.574 -7.652 1.00 97.88 79 GLU A O 1
ATOM 661 N N . THR A 1 80 ? -5.626 2.510 -8.962 1.00 97.69 80 THR A N 1
ATOM 662 C CA . THR A 1 80 ? -6.459 2.370 -10.177 1.00 97.69 80 THR A CA 1
ATOM 663 C C . THR A 1 80 ? -6.636 0.928 -10.647 1.00 97.69 80 THR A C 1
ATOM 665 O O . THR A 1 80 ? -7.486 0.671 -11.494 1.00 97.69 80 THR A O 1
ATOM 668 N N . LEU A 1 81 ? -5.860 -0.014 -10.108 1.00 97.19 81 LEU A N 1
ATOM 669 C CA . LEU A 1 81 ? -5.910 -1.432 -10.462 1.00 97.19 81 LEU A CA 1
ATOM 670 C C . LEU A 1 81 ? -6.601 -2.285 -9.393 1.00 97.19 81 LEU A C 1
ATOM 672 O O . LEU A 1 81 ? -6.605 -3.508 -9.503 1.00 97.19 81 LEU A O 1
ATOM 676 N N . ILE A 1 82 ? -7.184 -1.661 -8.367 1.00 95.62 82 ILE A N 1
ATOM 677 C CA . ILE A 1 82 ? -7.685 -2.341 -7.167 1.00 95.62 82 ILE A CA 1
ATOM 678 C C . ILE A 1 82 ? -8.738 -3.418 -7.455 1.00 95.62 82 ILE A C 1
ATOM 680 O O . ILE A 1 82 ? -8.785 -4.425 -6.758 1.00 95.62 82 ILE A O 1
ATOM 684 N N . GLU A 1 83 ? -9.536 -3.246 -8.511 1.00 94.38 83 GLU A N 1
ATOM 685 C CA . GLU A 1 83 ? -10.557 -4.211 -8.940 1.00 94.38 83 GLU A CA 1
ATOM 686 C C . GLU A 1 83 ? -9.971 -5.546 -9.435 1.00 94.38 83 GLU A C 1
ATOM 688 O O . GLU A 1 83 ? -10.672 -6.556 -9.457 1.00 94.38 83 GLU A O 1
ATOM 693 N N . TYR A 1 84 ? -8.680 -5.567 -9.781 1.00 93.19 84 TYR A N 1
ATOM 694 C CA . TYR A 1 84 ? -7.944 -6.758 -10.218 1.00 93.19 84 TYR A CA 1
ATOM 695 C C . TYR A 1 84 ? -7.092 -7.380 -9.100 1.00 93.19 84 TYR A C 1
ATOM 697 O O . TYR A 1 84 ? -6.373 -8.352 -9.340 1.00 93.19 84 TYR A O 1
ATOM 705 N N . GLY A 1 85 ? -7.124 -6.804 -7.895 1.00 92.75 85 GLY A N 1
ATOM 706 C CA . GLY A 1 85 ? -6.337 -7.253 -6.752 1.00 92.75 85 GLY A CA 1
ATOM 707 C C . GLY A 1 85 ? -7.000 -8.367 -5.960 1.00 92.75 85 GLY A C 1
ATOM 708 O O . GLY A 1 85 ? -8.222 -8.404 -5.810 1.00 92.75 85 GLY A O 1
ATOM 709 N N . THR A 1 86 ? -6.192 -9.244 -5.369 1.00 93.44 86 THR A N 1
ATOM 710 C CA . THR A 1 86 ? -6.677 -10.122 -4.306 1.00 93.44 86 THR A CA 1
ATOM 711 C C . THR A 1 86 ? -6.845 -9.335 -3.002 1.00 93.44 86 THR A C 1
ATOM 713 O O . THR A 1 86 ? -6.175 -8.316 -2.791 1.00 93.44 86 THR A O 1
ATOM 716 N N . PRO A 1 87 ? -7.710 -9.789 -2.079 1.00 94.00 87 PRO A N 1
ATOM 717 C CA . PRO A 1 87 ? -7.872 -9.141 -0.782 1.00 94.00 87 PRO A CA 1
ATOM 718 C C . PRO A 1 87 ? -6.558 -8.894 -0.034 1.00 94.00 87 PRO A C 1
ATOM 720 O O . PRO A 1 87 ? -6.392 -7.834 0.569 1.00 94.00 87 PRO A O 1
ATOM 723 N N . SER A 1 88 ? -5.613 -9.840 -0.078 1.00 91.75 88 SER A N 1
ATOM 724 C CA . SER A 1 88 ? -4.311 -9.667 0.576 1.00 91.75 88 SER A CA 1
ATOM 725 C C . SER A 1 88 ? -3.465 -8.554 -0.053 1.00 91.75 88 SER A C 1
ATOM 727 O O . SER A 1 88 ? -2.856 -7.765 0.664 1.00 91.75 88 SER A O 1
ATOM 729 N N . GLU A 1 89 ? -3.465 -8.422 -1.376 1.00 93.06 89 GLU A N 1
ATOM 730 C CA . GLU A 1 89 ? -2.693 -7.389 -2.076 1.00 93.06 89 GLU A CA 1
ATOM 731 C C . GLU A 1 89 ? -3.284 -6.001 -1.841 1.00 93.06 89 GLU A C 1
ATOM 733 O O . GLU A 1 89 ? -2.553 -5.052 -1.555 1.00 93.06 89 GLU A O 1
ATOM 738 N N . ILE A 1 90 ? -4.614 -5.894 -1.881 1.00 96.44 90 ILE A N 1
ATOM 739 C CA . ILE A 1 90 ? -5.321 -4.649 -1.570 1.00 96.44 90 ILE A CA 1
ATOM 740 C C . ILE A 1 90 ? -5.068 -4.247 -0.108 1.00 96.44 90 ILE A C 1
ATOM 742 O O . ILE A 1 90 ? -4.855 -3.072 0.199 1.00 96.44 90 ILE A O 1
ATOM 746 N N . HIS A 1 91 ? -5.027 -5.222 0.806 1.00 95.12 91 HIS A N 1
ATOM 747 C CA . HIS A 1 91 ? -4.716 -4.989 2.217 1.00 95.12 91 HIS A CA 1
ATOM 748 C C . HIS A 1 91 ? -3.330 -4.376 2.421 1.00 95.12 91 HIS A C 1
ATOM 750 O O . HIS A 1 91 ? -3.197 -3.412 3.187 1.00 95.12 91 HIS A O 1
ATOM 756 N N . PHE A 1 92 ? -2.315 -4.884 1.719 1.00 93.94 92 PHE A N 1
ATOM 757 C CA . PHE A 1 92 ? -0.968 -4.316 1.759 1.00 93.94 92 PHE A CA 1
ATOM 758 C C . PHE A 1 92 ? -0.880 -2.968 1.036 1.00 93.94 92 PHE A C 1
ATOM 760 O O . PHE A 1 92 ? -0.221 -2.061 1.542 1.00 93.94 92 PHE A O 1
ATOM 767 N N . LEU A 1 93 ? -1.618 -2.766 -0.058 1.00 97.19 93 LEU A N 1
ATOM 768 C CA . LEU A 1 93 ? -1.702 -1.457 -0.710 1.00 97.19 93 LEU A CA 1
ATOM 769 C C . LEU A 1 93 ? -2.243 -0.383 0.245 1.00 97.19 93 LEU A C 1
ATOM 771 O O . LEU A 1 93 ? -1.641 0.681 0.397 1.00 97.19 93 LEU A O 1
ATOM 775 N N . TYR A 1 94 ? -3.348 -0.658 0.942 1.00 97.69 94 TYR A N 1
ATOM 776 C CA . TYR A 1 94 ? -3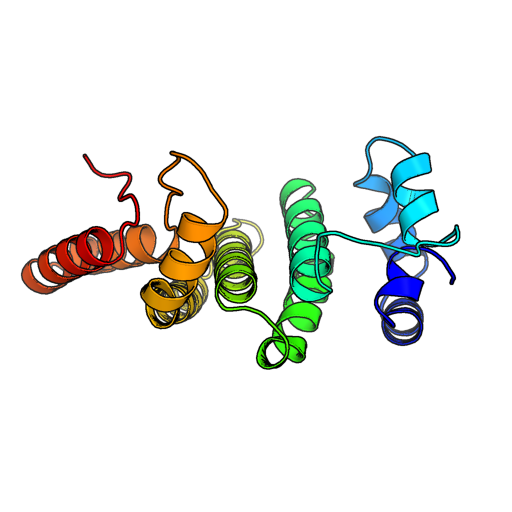.889 0.283 1.925 1.00 97.69 94 TYR A CA 1
ATOM 777 C C . TYR A 1 94 ? -2.934 0.518 3.095 1.00 97.69 94 TYR A C 1
ATOM 779 O O . TYR A 1 94 ? -2.839 1.643 3.586 1.00 97.69 94 TYR A O 1
ATOM 787 N N . ARG A 1 95 ? -2.166 -0.499 3.506 1.00 95.06 95 ARG A N 1
ATOM 788 C CA . ARG A 1 95 ? -1.078 -0.313 4.474 1.00 95.06 95 ARG A CA 1
ATOM 789 C C . ARG A 1 95 ? -0.055 0.711 3.979 1.00 95.06 95 ARG A C 1
ATOM 791 O O . ARG A 1 95 ? 0.289 1.616 4.736 1.00 95.06 95 ARG A O 1
ATOM 798 N N . ALA A 1 96 ? 0.396 0.583 2.734 1.00 95.94 96 ALA A N 1
ATOM 799 C CA . ALA A 1 96 ? 1.383 1.480 2.144 1.00 95.94 96 ALA A CA 1
ATOM 800 C C . ALA A 1 96 ? 0.866 2.927 2.059 1.00 95.94 96 ALA A C 1
ATOM 802 O O . ALA A 1 96 ? 1.618 3.863 2.320 1.00 95.94 96 ALA A O 1
ATOM 803 N N . PHE A 1 97 ? -0.432 3.134 1.807 1.00 97.25 97 PHE A N 1
ATOM 804 C CA . PHE A 1 97 ? -1.045 4.462 1.914 1.00 97.25 97 PHE A CA 1
ATOM 805 C C . PHE A 1 97 ? -1.021 5.026 3.342 1.00 97.25 97 PHE A C 1
ATOM 807 O O . PHE A 1 97 ? -0.721 6.207 3.522 1.00 97.25 97 PHE A O 1
ATOM 814 N N . ILE A 1 98 ? -1.314 4.212 4.364 1.00 95.38 98 ILE A N 1
ATOM 815 C CA . ILE A 1 98 ? -1.225 4.656 5.767 1.00 95.38 98 ILE A CA 1
ATOM 816 C C . ILE A 1 98 ? 0.212 5.078 6.093 1.00 95.38 98 ILE A C 1
ATOM 818 O O . ILE A 1 98 ? 0.417 6.145 6.669 1.00 95.38 98 ILE A O 1
ATOM 822 N N . GLU A 1 99 ? 1.199 4.268 5.700 1.00 93.06 99 GLU A N 1
ATOM 823 C CA . GLU A 1 99 ? 2.622 4.565 5.901 1.00 93.06 99 GLU A CA 1
ATOM 824 C C . GLU A 1 99 ? 3.025 5.848 5.158 1.00 93.06 99 GLU A C 1
ATOM 826 O O . GLU A 1 99 ? 3.579 6.756 5.777 1.00 93.06 99 GLU A O 1
ATOM 831 N N . TYR A 1 100 ? 2.628 5.997 3.892 1.00 95.44 100 TYR A N 1
ATOM 832 C CA . TYR A 1 100 ? 2.843 7.210 3.101 1.00 95.44 100 TYR A CA 1
ATOM 833 C C . TYR A 1 100 ? 2.331 8.466 3.815 1.00 95.44 100 TYR A C 1
ATOM 835 O O . TYR A 1 100 ? 3.095 9.389 4.074 1.00 95.44 100 TYR A O 1
ATOM 843 N N . TYR A 1 101 ? 1.057 8.506 4.212 1.00 94.88 101 TYR A N 1
ATOM 844 C CA . TYR A 1 101 ? 0.493 9.686 4.883 1.00 94.88 101 TYR A CA 1
ATOM 845 C C . TYR A 1 101 ? 0.993 9.885 6.322 1.00 94.88 101 TYR A C 1
ATOM 847 O O . TYR A 1 101 ? 0.729 10.936 6.920 1.00 94.88 101 TYR A O 1
ATOM 855 N N . SER A 1 102 ? 1.712 8.906 6.876 1.00 90.50 102 SER A N 1
ATOM 856 C CA . SER A 1 102 ? 2.386 9.008 8.169 1.00 90.50 102 SER A CA 1
ATOM 857 C C . SER A 1 102 ? 3.753 9.683 8.098 1.00 90.50 102 SER A C 1
ATOM 859 O O . SER A 1 102 ? 4.353 9.882 9.143 1.00 90.50 102 SER A O 1
ATOM 861 N N . GLU A 1 103 ? 4.228 10.112 6.930 1.00 88.00 103 GLU A N 1
ATOM 862 C CA . GLU A 1 103 ? 5.537 10.759 6.801 1.00 88.00 103 GLU A CA 1
ATOM 863 C C . GLU A 1 103 ? 5.500 12.267 7.096 1.00 88.00 103 GLU A C 1
ATOM 865 O O . GLU A 1 103 ? 4.595 13.001 6.684 1.00 88.00 103 GLU A O 1
ATOM 870 N N . PHE A 1 104 ? 6.522 12.754 7.811 1.00 70.75 104 PHE A 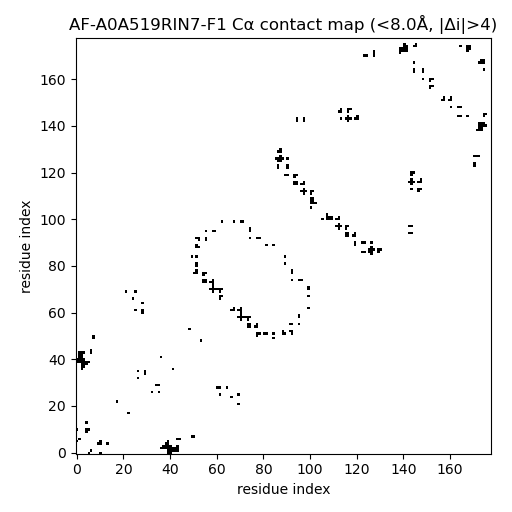N 1
ATOM 871 C CA . PHE A 1 104 ? 6.586 14.135 8.318 1.00 70.75 104 PHE A CA 1
ATOM 872 C C . PHE A 1 104 ? 6.593 15.186 7.195 1.00 70.75 104 PHE A C 1
ATOM 874 O O . PHE A 1 104 ? 5.973 16.244 7.308 1.00 70.75 104 PHE A O 1
ATOM 881 N N . SER A 1 105 ? 7.247 14.873 6.073 1.00 70.38 105 SER A N 1
ATOM 882 C CA . SER A 1 105 ? 7.304 15.718 4.868 1.00 70.38 105 SER A CA 1
ATOM 883 C C . SER A 1 105 ? 5.927 15.995 4.256 1.00 70.38 105 SER A C 1
ATOM 885 O O . SER A 1 105 ? 5.740 17.012 3.591 1.00 70.38 105 SER A O 1
ATOM 887 N N . LEU A 1 106 ? 4.952 15.118 4.507 1.00 68.50 106 LEU A N 1
ATOM 888 C CA . LEU A 1 106 ? 3.583 15.216 4.005 1.00 68.50 106 LEU A CA 1
ATOM 889 C C . LEU A 1 106 ? 2.641 15.881 5.015 1.00 68.50 106 LEU A C 1
ATOM 891 O O . LEU A 1 106 ? 1.421 15.781 4.882 1.00 68.50 106 LEU A O 1
ATOM 895 N N . LYS A 1 107 ? 3.206 16.581 6.013 1.00 67.75 107 LYS A N 1
ATOM 896 C CA . LYS A 1 107 ? 2.482 17.218 7.122 1.00 67.75 107 LYS A CA 1
ATOM 897 C C . LYS A 1 107 ? 1.559 16.236 7.853 1.00 67.75 107 LYS A C 1
ATOM 899 O O . LYS A 1 107 ? 0.445 16.624 8.179 1.00 67.75 107 LYS A O 1
ATOM 904 N N . HIS A 1 108 ? 1.998 14.985 8.064 1.00 73.56 108 HIS A N 1
ATOM 905 C CA . HIS A 1 108 ? 1.250 13.932 8.772 1.00 73.56 108 HIS A CA 1
ATOM 906 C C . HIS A 1 108 ? -0.271 14.032 8.565 1.00 73.56 108 HIS A C 1
ATOM 908 O O . HIS A 1 108 ? -1.004 14.497 9.441 1.00 73.56 108 HIS A O 1
ATOM 914 N N . ASN A 1 109 ? -0.759 13.618 7.395 1.00 89.19 109 ASN A N 1
ATOM 915 C CA . ASN A 1 109 ? -2.178 13.746 7.076 1.00 89.19 109 ASN A CA 1
ATOM 916 C C . ASN A 1 109 ? -2.986 12.650 7.784 1.00 89.19 109 ASN A C 1
ATOM 918 O O . ASN A 1 109 ? -3.273 11.593 7.223 1.00 89.19 109 ASN A O 1
ATOM 922 N N . PHE A 1 110 ? -3.314 12.899 9.049 1.00 90.88 110 PHE A N 1
ATOM 923 C CA . PHE A 1 110 ? -3.986 11.934 9.912 1.00 90.88 110 PHE A CA 1
ATOM 924 C C . PHE A 1 110 ? -5.377 11.536 9.399 1.00 90.88 110 PHE A C 1
ATOM 926 O O . PHE A 1 110 ? -5.751 10.371 9.504 1.00 90.88 110 PHE A O 1
ATOM 933 N N . GLU A 1 111 ? -6.118 12.459 8.778 1.00 92.75 111 GLU A N 1
ATOM 934 C CA . GLU A 1 111 ? -7.417 12.157 8.159 1.00 92.75 111 GLU A CA 1
ATOM 935 C C . GLU A 1 111 ? -7.273 11.131 7.033 1.00 92.75 111 GLU A C 1
ATOM 937 O O . GLU A 1 111 ? -8.016 10.151 6.986 1.00 92.75 111 GLU A O 1
ATOM 942 N N . LYS A 1 112 ? -6.264 11.299 6.169 1.00 95.19 112 LYS A N 1
ATOM 943 C CA . LYS A 1 112 ? -5.967 10.320 5.120 1.00 95.19 112 LYS A CA 1
ATOM 944 C C . LYS A 1 112 ? -5.472 8.996 5.683 1.00 95.19 112 LYS A C 1
ATOM 946 O O . LYS A 1 112 ? -5.895 7.949 5.200 1.00 95.19 112 LYS A O 1
ATOM 951 N N . GLN A 1 113 ? -4.640 9.012 6.722 1.00 95.44 113 GLN A N 1
ATOM 952 C CA . GLN A 1 113 ? -4.242 7.770 7.391 1.00 95.44 113 GLN A CA 1
ATOM 953 C C . GLN A 1 113 ? -5.467 7.016 7.936 1.00 95.44 113 GLN A C 1
ATOM 955 O O . GLN A 1 113 ? -5.563 5.805 7.758 1.00 95.44 113 GLN A O 1
ATOM 960 N N . LEU A 1 114 ? -6.424 7.723 8.547 1.00 96.25 114 LEU A N 1
ATOM 961 C CA . LEU A 1 114 ? -7.673 7.137 9.035 1.00 96.25 114 LEU A CA 1
ATOM 962 C C . LEU A 1 114 ? -8.555 6.595 7.907 1.00 96.25 114 LE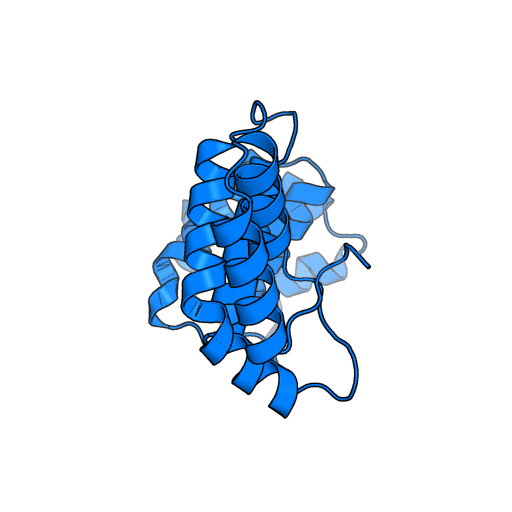U A C 1
ATOM 964 O O . LEU A 1 114 ? -9.095 5.500 8.045 1.00 96.25 114 LEU A O 1
ATOM 968 N N . GLU A 1 115 ? -8.683 7.323 6.796 1.00 97.31 115 GLU A N 1
ATOM 969 C CA . GLU A 1 115 ? -9.429 6.866 5.618 1.00 97.31 115 GLU A CA 1
ATOM 970 C C . GLU A 1 115 ? -8.909 5.503 5.138 1.00 97.31 115 GLU A C 1
ATOM 972 O O . GLU A 1 115 ? -9.674 4.544 5.020 1.00 97.31 115 GLU A O 1
ATOM 977 N N . TYR A 1 116 ? -7.595 5.389 4.927 1.00 97.81 116 TYR A N 1
ATOM 978 C CA . TYR A 1 116 ? -6.987 4.138 4.474 1.00 97.81 116 TYR A CA 1
ATOM 979 C C . TYR A 1 116 ? -6.953 3.060 5.558 1.00 97.81 116 TYR A C 1
ATOM 981 O O . TYR A 1 116 ? -7.074 1.879 5.238 1.00 97.81 116 TYR A O 1
ATOM 989 N N . ALA A 1 117 ? -6.872 3.431 6.838 1.00 97.00 117 ALA A N 1
ATOM 990 C CA . ALA A 1 117 ? -7.036 2.488 7.939 1.00 97.00 117 ALA A CA 1
ATOM 991 C C . ALA A 1 117 ? -8.421 1.836 7.929 1.00 97.00 117 ALA A C 1
ATOM 993 O O . ALA A 1 117 ? -8.516 0.619 8.081 1.00 97.00 117 ALA A O 1
ATOM 994 N N . LEU A 1 118 ? -9.481 2.616 7.704 1.00 98.06 118 LEU A N 1
ATOM 995 C CA . LEU A 1 118 ? -10.842 2.092 7.594 1.00 98.06 118 LEU A CA 1
ATOM 996 C C . LEU A 1 118 ? -11.007 1.208 6.354 1.00 98.06 118 LEU A C 1
ATOM 998 O O . LEU A 1 118 ? -11.526 0.102 6.486 1.00 98.06 118 LEU A O 1
ATOM 1002 N N . LYS A 1 119 ? -10.490 1.634 5.192 1.00 98.00 119 LYS A N 1
ATOM 1003 C CA . LYS A 1 119 ? -10.450 0.806 3.971 1.00 98.00 119 LYS A CA 1
ATOM 1004 C C . LYS A 1 119 ? -9.734 -0.532 4.212 1.00 98.00 119 LYS A C 1
ATOM 1006 O O . LYS A 1 119 ? -10.226 -1.579 3.807 1.00 98.00 119 LYS A O 1
ATOM 1011 N N . GLN A 1 120 ? -8.606 -0.516 4.926 1.00 96.62 120 GLN A N 1
ATOM 1012 C CA . GLN A 1 120 ? -7.861 -1.727 5.280 1.00 96.62 120 GLN A CA 1
ATOM 1013 C C . GLN A 1 120 ? -8.644 -2.646 6.229 1.00 96.62 120 GLN A C 1
ATOM 1015 O O . GLN A 1 120 ? -8.648 -3.860 6.039 1.00 96.62 120 GLN A O 1
ATOM 1020 N N . ILE A 1 121 ? -9.311 -2.075 7.238 1.00 96.69 121 ILE A N 1
ATOM 1021 C CA . ILE A 1 121 ? -10.148 -2.813 8.199 1.00 96.69 121 ILE A CA 1
ATOM 1022 C C . ILE A 1 121 ? -11.367 -3.453 7.519 1.00 96.69 121 ILE A C 1
ATOM 1024 O O . ILE A 1 121 ? -11.826 -4.507 7.962 1.00 96.69 121 ILE A O 1
ATOM 1028 N N . ASP A 1 122 ? -11.919 -2.820 6.486 1.00 97.50 122 ASP A N 1
ATOM 1029 C CA . ASP A 1 122 ? -13.105 -3.315 5.781 1.00 97.50 122 ASP A CA 1
ATOM 1030 C C . ASP A 1 122 ? -12.839 -4.658 5.084 1.00 97.50 122 ASP A C 1
ATOM 1032 O O . ASP A 1 122 ? -13.626 -5.596 5.186 1.00 97.50 122 ASP A O 1
ATOM 1036 N N . ILE A 1 123 ? -11.656 -4.800 4.485 1.00 95.75 123 ILE A N 1
ATOM 1037 C CA . ILE A 1 123 ? -11.248 -6.019 3.772 1.00 95.75 123 ILE A CA 1
ATOM 1038 C C . ILE A 1 123 ? -10.494 -7.031 4.649 1.00 95.75 123 ILE A C 1
ATOM 1040 O O . ILE A 1 123 ? -10.095 -8.098 4.171 1.00 95.75 123 ILE A O 1
ATOM 1044 N N . ALA A 1 124 ? -10.296 -6.727 5.933 1.00 93.81 124 ALA A N 1
ATOM 1045 C CA . ALA A 1 124 ? -9.394 -7.455 6.822 1.00 93.81 124 ALA A CA 1
ATOM 1046 C C . ALA A 1 124 ? -9.751 -8.943 7.012 1.00 93.81 124 ALA A C 1
ATOM 1048 O O . ALA A 1 124 ? -8.839 -9.768 7.065 1.00 93.81 124 ALA A O 1
ATOM 1049 N N . ASP A 1 125 ? -11.036 -9.315 7.077 1.00 93.12 125 ASP A N 1
ATOM 1050 C CA . ASP A 1 125 ? -11.461 -10.727 7.174 1.00 93.12 125 ASP A CA 1
ATOM 1051 C C . ASP A 1 125 ? -11.143 -11.505 5.887 1.00 93.12 125 ASP A C 1
ATOM 1053 O O . ASP A 1 125 ? -10.620 -12.616 5.927 1.00 93.12 125 ASP A O 1
ATOM 1057 N N . SER A 1 126 ? -11.407 -10.909 4.721 1.00 93.69 126 SER A N 1
ATOM 1058 C CA . SER A 1 126 ? -11.094 -11.548 3.436 1.00 93.69 126 SER A CA 1
ATOM 1059 C C . SER A 1 126 ? -9.585 -11.701 3.219 1.00 93.69 126 SER A C 1
ATOM 1061 O O . SER A 1 126 ? -9.125 -12.775 2.832 1.00 93.69 126 SER A O 1
ATOM 1063 N N . ALA A 1 127 ? -8.806 -10.671 3.560 1.00 92.25 127 ALA A N 1
ATOM 1064 C CA . ALA A 1 127 ? -7.352 -10.697 3.473 1.00 92.25 127 ALA A CA 1
ATOM 1065 C C . ALA A 1 127 ? -6.735 -11.724 4.435 1.00 92.25 127 ALA A C 1
ATOM 1067 O O . ALA A 1 127 ? -5.823 -12.455 4.049 1.00 92.25 127 ALA A O 1
ATOM 1068 N N . SER A 1 128 ? -7.240 -11.832 5.671 1.00 89.50 128 SER A N 1
ATOM 1069 C CA . SER A 1 128 ? -6.682 -12.775 6.645 1.00 89.50 128 SER A CA 1
ATOM 1070 C C . SER A 1 128 ? -6.888 -14.229 6.233 1.00 89.50 128 SER A C 1
ATOM 1072 O O . SER A 1 128 ? -5.985 -15.043 6.422 1.00 89.50 128 SER A O 1
ATOM 1074 N N . ARG A 1 129 ? -8.031 -14.564 5.622 1.00 88.56 129 ARG A N 1
ATOM 1075 C CA . ARG A 1 129 ? -8.293 -15.913 5.098 1.00 88.56 129 ARG A CA 1
ATOM 1076 C C . ARG A 1 129 ? -7.289 -16.307 4.018 1.00 88.56 129 ARG A C 1
ATOM 1078 O O . ARG A 1 129 ? -6.772 -17.415 4.070 1.00 88.56 129 ARG A O 1
ATOM 1085 N N . GLU A 1 130 ? -6.974 -15.397 3.099 1.00 87.00 130 GLU A N 1
ATOM 1086 C CA . GLU A 1 130 ? -6.001 -15.644 2.029 1.00 87.00 130 GLU A CA 1
ATOM 1087 C C . GLU A 1 130 ? -4.561 -15.740 2.559 1.00 87.00 130 GLU A C 1
ATOM 1089 O O . GLU A 1 130 ? -3.790 -16.606 2.151 1.00 87.00 130 GLU A O 1
ATOM 1094 N N . ILE A 1 131 ? -4.191 -14.867 3.499 1.00 82.50 131 ILE A N 1
ATOM 1095 C CA . ILE A 1 131 ? -2.839 -14.822 4.068 1.00 82.50 131 ILE A CA 1
ATOM 1096 C C . ILE A 1 131 ? -2.553 -16.054 4.929 1.00 82.50 131 ILE A C 1
ATOM 1098 O O . ILE A 1 131 ? -1.452 -16.598 4.873 1.00 82.50 131 ILE A O 1
ATOM 1102 N N . ILE A 1 132 ? -3.520 -16.501 5.731 1.00 73.12 132 ILE A N 1
ATOM 1103 C CA . ILE A 1 132 ? -3.351 -17.648 6.638 1.00 73.12 132 ILE A CA 1
ATOM 1104 C C . ILE A 1 132 ? -3.269 -18.965 5.870 1.00 73.12 132 ILE A C 1
ATOM 1106 O O . ILE A 1 132 ? -2.541 -19.857 6.294 1.00 73.12 132 ILE A O 1
ATOM 1110 N N . ASP A 1 133 ? -3.958 -19.072 4.736 1.00 64.31 133 ASP A N 1
ATOM 1111 C CA . ASP A 1 133 ? -3.837 -20.226 3.840 1.00 64.31 133 ASP A CA 1
ATOM 1112 C C . ASP A 1 133 ? -2.424 -20.326 3.230 1.00 64.31 133 ASP A C 1
ATOM 1114 O O . ASP A 1 133 ? -1.893 -21.413 3.016 1.00 64.31 133 ASP A O 1
ATOM 1118 N N . LYS A 1 134 ? -1.768 -19.174 3.028 1.00 63.50 134 LYS A N 1
ATOM 1119 C CA . LYS A 1 134 ? -0.441 -19.060 2.403 1.00 63.50 134 LYS A CA 1
ATOM 1120 C C . LYS A 1 134 ? 0.735 -18.998 3.386 1.00 63.50 134 LYS A C 1
ATOM 1122 O O . LYS A 1 134 ? 1.875 -19.170 2.957 1.00 63.50 134 LYS A O 1
ATOM 1127 N N . SER A 1 135 ? 0.513 -18.713 4.674 1.00 56.84 135 SER A N 1
ATOM 1128 C CA . SER A 1 135 ? 1.595 -18.454 5.637 1.00 56.84 135 SER A CA 1
ATOM 1129 C C . SER A 1 135 ? 1.473 -19.271 6.922 1.00 56.84 135 SER A C 1
ATOM 1131 O O . SER A 1 135 ? 0.571 -19.114 7.744 1.00 56.84 135 SER A O 1
ATOM 1133 N N . CYS A 1 136 ? 2.459 -20.136 7.132 1.00 45.47 136 CYS A N 1
ATOM 1134 C CA . CYS A 1 136 ? 2.670 -20.825 8.390 1.00 45.47 136 CYS A CA 1
ATOM 1135 C C . CYS A 1 136 ? 3.156 -19.805 9.448 1.00 45.47 136 CYS A C 1
ATOM 1137 O O . CYS A 1 136 ? 4.260 -19.279 9.360 1.00 45.47 136 CYS A O 1
ATOM 1139 N N . TYR A 1 137 ? 2.350 -19.585 10.489 1.00 50.41 137 TYR A N 1
ATOM 1140 C CA . TYR A 1 137 ? 2.772 -19.187 11.847 1.00 50.41 137 TYR A CA 1
ATOM 1141 C C . TYR A 1 137 ? 3.078 -17.721 12.228 1.00 50.41 137 TYR A C 1
ATOM 1143 O O . TYR A 1 137 ? 3.256 -17.486 13.425 1.00 50.41 137 TYR A O 1
ATOM 1151 N N . PHE A 1 138 ? 3.038 -16.710 11.352 1.00 54.50 138 PHE A N 1
ATOM 1152 C CA . PHE A 1 138 ? 3.286 -15.317 11.788 1.00 54.50 138 PHE A CA 1
ATOM 1153 C C . PHE A 1 138 ? 2.032 -14.438 11.778 1.00 54.50 138 PHE A C 1
ATOM 1155 O O . PHE A 1 138 ? 1.423 -14.196 10.740 1.00 54.50 138 PHE A O 1
ATOM 1162 N N . LYS A 1 139 ? 1.657 -13.901 12.949 1.00 59.69 139 LYS A N 1
ATOM 1163 C CA . LYS A 1 139 ? 0.599 -12.885 13.036 1.00 59.69 139 LYS A CA 1
ATOM 1164 C C . LYS A 1 139 ? 1.150 -11.540 12.561 1.00 59.69 139 LYS A C 1
ATOM 1166 O O . LYS A 1 139 ? 1.884 -10.878 13.294 1.00 59.69 139 LYS A O 1
ATOM 1171 N N . ILE A 1 140 ? 0.777 -11.141 11.351 1.00 67.00 140 ILE A N 1
ATOM 1172 C CA . ILE A 1 140 ? 1.143 -9.847 10.769 1.00 67.00 140 ILE A CA 1
ATOM 1173 C C . ILE A 1 140 ? 0.461 -8.721 11.565 1.00 67.00 140 ILE A C 1
ATOM 1175 O O . ILE A 1 140 ? -0.730 -8.795 11.880 1.00 67.00 140 ILE A O 1
ATOM 1179 N N . ALA A 1 141 ? 1.230 -7.692 11.928 1.00 73.88 141 ALA A N 1
ATOM 1180 C CA . ALA A 1 141 ? 0.696 -6.483 12.547 1.00 73.88 141 ALA A CA 1
ATOM 1181 C C . ALA A 1 141 ? -0.219 -5.748 11.556 1.00 73.88 141 ALA A C 1
ATOM 1183 O O . ALA A 1 141 ? 0.134 -5.576 10.387 1.00 73.88 141 ALA A O 1
ATOM 1184 N N . HIS A 1 142 ? -1.393 -5.313 12.016 1.00 90.06 142 HIS A N 1
ATOM 1185 C CA . HIS A 1 142 ? -2.378 -4.654 11.162 1.00 90.06 142 HIS A CA 1
ATOM 1186 C C . HIS A 1 142 ? -2.444 -3.154 11.460 1.00 90.06 142 HIS A C 1
ATOM 1188 O O . HIS A 1 142 ? -3.163 -2.712 12.358 1.00 90.06 142 HIS A O 1
ATOM 1194 N N . ARG A 1 143 ? -1.753 -2.354 10.641 1.00 90.94 143 ARG A N 1
ATOM 1195 C CA . ARG A 1 143 ? -1.589 -0.911 10.873 1.00 90.94 143 ARG A CA 1
ATOM 1196 C C . ARG A 1 143 ? -2.909 -0.142 10.986 1.00 90.94 143 ARG A C 1
ATOM 1198 O O . ARG A 1 143 ? -3.035 0.710 11.859 1.00 90.94 143 ARG A O 1
ATOM 1205 N N . GLY A 1 144 ? -3.905 -0.470 10.160 1.00 93.88 144 GLY A N 1
ATOM 1206 C CA . GLY A 1 144 ? -5.223 0.164 10.218 1.00 93.88 144 GLY A CA 1
ATOM 1207 C C . GLY A 1 144 ? -5.934 -0.040 11.558 1.00 93.88 144 GLY A C 1
ATOM 1208 O O . GLY A 1 144 ? -6.415 0.924 12.148 1.00 93.88 144 GLY A O 1
ATOM 1209 N N . TYR A 1 145 ? -5.933 -1.269 12.086 1.00 94.81 145 TYR A N 1
ATOM 1210 C CA . TYR A 1 145 ? -6.485 -1.578 13.403 1.00 94.81 145 TYR A CA 1
ATOM 1211 C C . TYR A 1 145 ? -5.780 -0.821 14.532 1.00 94.81 145 TYR A C 1
ATOM 1213 O O . TYR A 1 145 ? -6.460 -0.295 15.411 1.00 94.81 145 TYR A O 1
ATOM 1221 N N . GLU A 1 146 ? -4.449 -0.737 14.503 1.00 92.44 146 GLU A N 1
ATOM 1222 C CA . GLU A 1 146 ? -3.672 0.016 15.496 1.00 92.44 146 GLU A CA 1
ATOM 1223 C C . GLU A 1 146 ? -4.014 1.506 15.467 1.00 92.44 146 GLU A C 1
ATOM 1225 O O . GLU A 1 146 ? -4.392 2.074 16.490 1.00 92.44 146 GLU A O 1
ATOM 1230 N N . LEU A 1 147 ? -3.956 2.120 14.282 1.00 93.75 147 LEU A N 1
ATOM 1231 C CA . LEU A 1 147 ? -4.222 3.545 14.120 1.00 93.75 147 LEU A CA 1
ATOM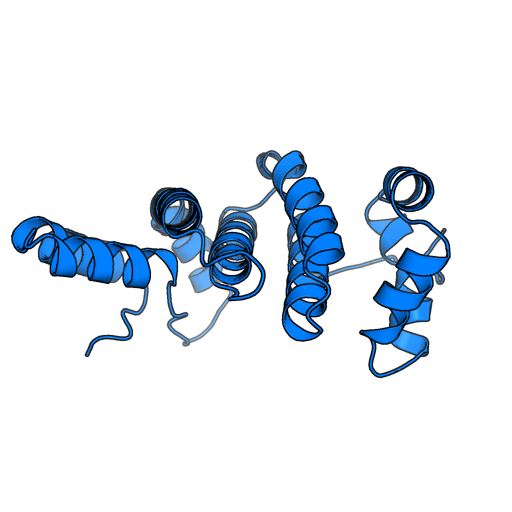 1232 C C . LEU A 1 147 ? -5.650 3.902 14.542 1.00 93.75 147 LEU A C 1
ATOM 1234 O O . LEU A 1 147 ? -5.868 4.879 15.261 1.00 93.75 147 LEU A O 1
ATOM 1238 N N . TYR A 1 148 ? -6.631 3.109 14.105 1.00 95.69 148 TYR A N 1
ATOM 1239 C CA . TYR A 1 148 ? -8.025 3.378 14.431 1.00 95.69 148 TYR A CA 1
ATOM 1240 C C . TYR A 1 148 ? -8.309 3.153 15.920 1.00 95.69 148 TYR A C 1
ATOM 1242 O O . TYR A 1 148 ? -9.069 3.905 16.526 1.00 95.69 148 TYR A O 1
ATOM 1250 N N . TYR A 1 149 ? -7.648 2.184 16.556 1.00 94.25 149 TYR A N 1
ATOM 1251 C CA . TYR A 1 149 ? -7.723 2.019 18.005 1.00 94.25 149 TYR A CA 1
ATOM 1252 C C . TYR A 1 149 ? -7.179 3.229 18.762 1.00 94.25 149 TYR A C 1
ATOM 1254 O O . TYR A 1 149 ? -7.851 3.726 19.668 1.00 94.25 149 TYR A O 1
ATOM 1262 N N . ASP A 1 150 ? -6.005 3.729 18.376 1.00 92.12 150 ASP A N 1
ATOM 1263 C CA . ASP A 1 150 ? -5.396 4.903 19.007 1.00 92.12 150 ASP A CA 1
ATOM 1264 C C . ASP A 1 150 ? -6.283 6.141 18.841 1.00 92.12 150 ASP A C 1
ATOM 1266 O O . ASP A 1 150 ? -6.502 6.886 19.799 1.00 92.12 150 ASP A O 1
ATOM 1270 N N . TYR A 1 151 ? -6.902 6.299 17.667 1.00 95.00 151 TYR A N 1
ATOM 1271 C CA . TYR A 1 151 ? -7.920 7.318 17.425 1.00 95.00 151 TYR A CA 1
ATOM 1272 C C . TYR A 1 151 ? -9.118 7.192 18.378 1.00 95.00 151 TYR A C 1
ATOM 1274 O O . TYR A 1 151 ? -9.499 8.172 19.025 1.00 95.00 151 TYR A O 1
ATOM 1282 N N . LEU A 1 152 ? -9.709 6.000 18.514 1.00 95.94 152 LEU A N 1
ATOM 1283 C CA . LEU A 1 152 ? -10.846 5.780 19.415 1.00 95.94 152 LEU A CA 1
ATOM 1284 C C . LEU A 1 152 ? -10.465 6.063 20.876 1.00 95.94 152 LEU A C 1
ATOM 1286 O O . LEU A 1 152 ? -11.228 6.695 21.612 1.00 95.94 152 LEU A O 1
ATOM 1290 N N . LYS A 1 153 ? -9.260 5.655 21.291 1.00 94.12 153 LYS A N 1
ATOM 1291 C CA . LYS A 1 153 ? -8.717 5.916 22.630 1.00 94.12 153 LYS A CA 1
ATOM 1292 C C . LYS A 1 153 ? -8.527 7.408 22.891 1.00 94.12 153 LYS A C 1
ATOM 1294 O O . LYS A 1 153 ? -8.982 7.884 23.933 1.00 94.12 153 LYS A O 1
ATOM 1299 N N . ALA A 1 154 ? -7.924 8.139 21.954 1.00 94.62 154 ALA A N 1
ATOM 1300 C CA . ALA A 1 154 ? -7.737 9.587 22.050 1.00 94.62 154 ALA A CA 1
ATOM 1301 C C . ALA A 1 154 ? -9.078 10.335 22.166 1.00 94.62 154 ALA A C 1
ATOM 1303 O O . ALA A 1 154 ? -9.187 11.313 22.902 1.00 94.62 154 ALA A O 1
ATOM 1304 N N . ASN A 1 155 ? -10.126 9.815 21.521 1.00 95.75 155 ASN A N 1
ATOM 1305 C CA . ASN A 1 155 ? -11.479 10.375 21.549 1.00 95.75 155 ASN A CA 1
ATOM 1306 C C . ASN A 1 155 ? -12.373 9.798 22.663 1.00 95.75 155 ASN A C 1
ATOM 1308 O O . ASN A 1 155 ? -13.585 10.000 22.647 1.00 95.75 155 ASN A O 1
ATOM 1312 N N . LYS A 1 156 ? -11.798 9.083 23.644 1.00 96.44 156 LYS A N 1
ATOM 1313 C CA . LYS A 1 156 ? -12.510 8.496 24.800 1.00 96.44 156 LYS A CA 1
ATOM 1314 C C . LYS A 1 156 ? -13.639 7.515 24.426 1.00 96.44 156 LYS A C 1
ATOM 1316 O O . LYS A 1 156 ? -14.498 7.207 25.253 1.00 96.44 156 LYS A O 1
ATOM 1321 N N . LYS A 1 157 ? -13.603 6.949 23.217 1.00 97.12 157 LYS A N 1
ATOM 1322 C CA . LYS A 1 157 ? -14.567 5.972 22.685 1.00 97.12 157 LYS A CA 1
ATOM 1323 C C . LYS A 1 157 ? -14.221 4.548 23.135 1.00 97.12 157 LYS A C 1
ATOM 1325 O O . LYS A 1 157 ? -13.836 3.684 22.351 1.00 97.12 157 LYS A O 1
ATOM 1330 N N . THR A 1 158 ? -14.304 4.313 24.444 1.00 94.31 158 THR A N 1
ATOM 1331 C CA . THR A 1 158 ? -13.779 3.095 25.092 1.00 94.31 158 THR A CA 1
ATOM 1332 C C . THR A 1 158 ? -14.448 1.804 24.613 1.00 94.31 158 THR A C 1
ATOM 1334 O O . THR A 1 158 ? -13.752 0.822 24.356 1.00 94.31 158 THR A O 1
ATOM 1337 N N . GLU A 1 159 ? -15.774 1.787 24.476 1.00 96.25 159 GLU A N 1
ATOM 1338 C CA . GLU A 1 159 ? -16.496 0.575 24.061 1.00 96.25 159 GLU A CA 1
ATOM 1339 C C . GLU A 1 159 ? -16.249 0.236 22.587 1.00 96.25 159 GLU A C 1
ATOM 1341 O O . GLU A 1 159 ? -16.010 -0.922 22.251 1.00 96.25 159 GLU A O 1
ATOM 1346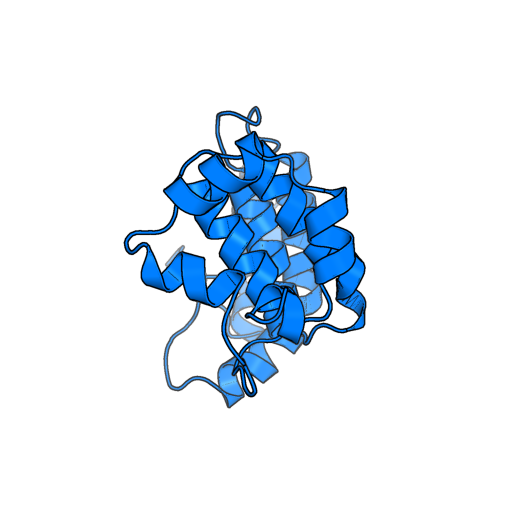 N N . GLU A 1 160 ? -16.173 1.248 21.722 1.00 97.12 160 GLU A N 1
ATOM 1347 C CA . GLU A 1 160 ? -15.794 1.084 20.313 1.00 97.12 160 GLU A CA 1
ATOM 1348 C C . GLU A 1 160 ? -14.367 0.525 20.190 1.00 97.12 160 GLU A C 1
ATOM 1350 O O . GLU A 1 160 ? -14.126 -0.405 19.422 1.00 97.12 160 GLU A O 1
ATOM 1355 N N . ALA A 1 161 ? -13.424 1.018 21.003 1.00 94.62 161 ALA A N 1
ATOM 1356 C CA . ALA A 1 161 ? -12.048 0.521 21.020 1.00 94.62 161 ALA A CA 1
ATOM 1357 C C . ALA A 1 161 ? -11.964 -0.957 21.457 1.00 94.62 161 ALA A C 1
ATOM 1359 O O . ALA A 1 161 ? -11.199 -1.739 20.884 1.00 94.62 161 ALA A O 1
ATOM 1360 N N . LYS A 1 162 ? -12.772 -1.370 22.446 1.00 93.38 162 LYS A N 1
ATOM 1361 C CA . LYS A 1 162 ? -12.880 -2.781 22.863 1.00 93.38 162 LYS A CA 1
ATOM 1362 C C . LYS A 1 162 ? -13.482 -3.650 21.759 1.00 93.38 162 LYS A C 1
ATOM 1364 O O . LYS A 1 162 ? -12.943 -4.722 21.478 1.00 93.38 162 LYS A O 1
ATOM 1369 N N . ALA A 1 163 ? -14.559 -3.185 21.124 1.00 95.31 163 ALA A N 1
ATOM 1370 C CA . ALA A 1 163 ? -15.203 -3.885 20.017 1.00 95.31 163 ALA A CA 1
ATOM 1371 C C . ALA A 1 163 ? -14.237 -4.074 18.837 1.00 95.31 163 ALA A C 1
ATOM 1373 O O . ALA A 1 163 ? -14.143 -5.171 18.286 1.00 95.31 163 ALA A O 1
ATOM 1374 N N . LEU A 1 164 ? -13.440 -3.051 18.517 1.00 94.69 164 LEU A N 1
ATOM 1375 C CA . LEU A 1 164 ? -12.418 -3.116 17.477 1.00 94.69 164 LEU A CA 1
ATOM 1376 C C . LEU A 1 164 ? -11.339 -4.165 17.789 1.00 94.69 164 LEU A C 1
ATOM 1378 O O . LEU A 1 164 ? -11.009 -4.987 16.934 1.00 94.69 164 LEU A O 1
ATOM 1382 N N . LYS A 1 165 ? -10.835 -4.198 19.032 1.00 91.56 165 LYS A N 1
ATOM 1383 C CA . LYS A 1 165 ? -9.859 -5.213 19.472 1.00 91.56 165 LYS A CA 1
ATOM 1384 C C . LYS A 1 165 ? -10.442 -6.630 19.387 1.00 91.56 165 LYS A C 1
ATOM 1386 O O . LYS A 1 165 ? -9.736 -7.565 19.010 1.00 91.56 165 LYS A O 1
ATOM 1391 N N . ALA A 1 166 ? -11.724 -6.801 19.719 1.00 91.69 166 ALA A N 1
ATOM 1392 C CA . ALA A 1 166 ? -12.419 -8.080 19.579 1.00 91.69 166 ALA A CA 1
ATOM 1393 C C . ALA A 1 166 ? -12.578 -8.497 18.105 1.00 91.69 166 ALA A C 1
ATOM 1395 O O . ALA A 1 166 ? -12.316 -9.657 17.778 1.00 91.69 166 ALA A O 1
ATOM 1396 N N . LYS A 1 167 ? -12.927 -7.554 17.215 1.00 92.94 167 LYS A N 1
ATOM 1397 C CA . LYS A 1 167 ? -13.014 -7.777 15.761 1.00 92.94 167 LYS A CA 1
ATOM 1398 C C . LYS A 1 167 ? -11.672 -8.246 15.191 1.00 92.94 167 LYS A C 1
ATOM 1400 O O . LYS A 1 167 ? -11.610 -9.328 14.616 1.00 92.94 167 LYS A O 1
ATOM 1405 N N . ALA A 1 168 ? -10.588 -7.514 15.455 1.00 90.88 168 ALA A N 1
ATOM 1406 C CA . ALA A 1 168 ? -9.252 -7.870 14.974 1.00 90.88 168 ALA A CA 1
ATOM 1407 C C . ALA A 1 168 ? -8.809 -9.272 15.428 1.00 90.88 168 ALA A C 1
ATOM 1409 O O . ALA A 1 168 ? -8.274 -10.044 14.635 1.00 90.88 168 ALA A O 1
ATOM 1410 N N . ARG A 1 169 ? -9.091 -9.642 16.688 1.00 88.12 169 ARG A N 1
ATOM 1411 C CA . ARG A 1 169 ? -8.815 -10.992 17.211 1.00 88.12 169 ARG A CA 1
ATOM 1412 C C . ARG A 1 169 ? -9.614 -12.073 16.488 1.00 88.12 169 ARG A C 1
ATOM 1414 O O . ARG A 1 169 ? -9.047 -13.113 16.161 1.00 88.12 169 ARG A O 1
ATOM 1421 N N . LYS A 1 170 ? -10.907 -11.836 16.245 1.00 89.88 170 LYS A N 1
ATOM 1422 C CA . LYS A 1 170 ? -11.779 -12.762 15.504 1.00 89.88 170 LYS A CA 1
ATOM 1423 C C . LYS A 1 170 ? -11.263 -12.988 14.081 1.00 89.88 170 LYS A C 1
ATOM 1425 O O . LYS A 1 170 ? -11.253 -14.119 13.609 1.00 89.88 170 LYS A O 1
ATOM 1430 N N . GLU A 1 171 ? -10.774 -11.928 13.450 1.00 89.94 171 GLU A N 1
ATOM 1431 C CA . GLU A 1 171 ? -10.182 -11.945 12.107 1.00 89.94 171 GLU A CA 1
ATOM 1432 C C . GLU A 1 171 ? -8.706 -12.369 12.093 1.00 89.94 171 GLU A C 1
ATOM 1434 O O . GLU A 1 171 ? -8.079 -12.363 11.038 1.00 89.94 171 GLU A O 1
ATOM 1439 N N . LYS A 1 172 ? -8.165 -12.793 13.246 1.00 87.31 172 LYS A N 1
ATOM 1440 C CA . LYS A 1 172 ? -6.818 -13.361 13.424 1.00 87.31 172 LYS A CA 1
ATOM 1441 C C . LYS A 1 172 ? -5.658 -12.379 13.187 1.00 87.31 172 LYS A C 1
ATOM 1443 O O . LYS A 1 172 ? -4.518 -12.808 13.015 1.00 87.31 172 LYS A O 1
ATOM 1448 N N . TRP A 1 173 ? -5.912 -11.078 13.280 1.00 86.94 173 TRP A N 1
ATOM 1449 C CA . TRP A 1 173 ? -4.884 -10.037 13.211 1.00 86.94 173 TRP A CA 1
ATOM 1450 C C . TRP A 1 173 ? -4.198 -9.793 14.557 1.00 86.94 173 TRP A C 1
ATOM 1452 O O . TRP A 1 173 ? -4.809 -9.943 15.623 1.00 86.94 173 TRP A O 1
ATOM 1462 N N . ASN A 1 174 ? -2.917 -9.402 14.521 1.00 73.62 174 ASN A N 1
ATOM 1463 C CA . ASN A 1 174 ? -2.203 -8.990 15.727 1.00 73.62 174 ASN A CA 1
ATOM 1464 C C . ASN A 1 174 ? -2.500 -7.527 16.068 1.00 73.62 174 ASN A C 1
ATOM 1466 O O . ASN A 1 174 ? -2.518 -6.664 15.193 1.00 73.62 174 ASN A O 1
ATOM 1470 N N . PHE A 1 175 ? -2.656 -7.267 17.361 1.00 66.19 175 PHE A N 1
ATOM 1471 C CA . PHE A 1 175 ? -2.679 -5.933 17.945 1.00 66.19 175 PHE A CA 1
ATOM 1472 C C . PHE A 1 175 ? -1.361 -5.777 18.702 1.00 66.19 175 PHE A C 1
ATOM 1474 O O . PHE A 1 175 ? -1.129 -6.543 19.636 1.00 66.19 175 PHE A O 1
ATOM 1481 N N . SER A 1 176 ? -0.512 -4.811 18.346 1.00 58.16 176 SER A N 1
ATOM 1482 C CA . SER A 1 176 ? 0.780 -4.616 19.033 1.00 58.16 176 SER A CA 1
ATOM 1483 C C . SER A 1 176 ? 0.643 -4.186 20.506 1.00 58.16 176 SER A C 1
ATOM 1485 O O . SER A 1 176 ? 1.618 -4.192 21.249 1.00 58.16 176 SER A O 1
ATOM 1487 N N . TYR A 1 177 ? -0.574 -3.871 20.960 1.00 48.94 177 TYR A N 1
ATOM 1488 C CA . TYR A 1 177 ? -0.896 -3.549 22.349 1.00 48.94 177 TYR A CA 1
ATOM 1489 C C . TYR A 1 177 ? -1.302 -4.813 23.133 1.00 48.94 177 TYR A C 1
ATOM 1491 O O . TYR A 1 177 ? -2.499 -5.146 23.238 1.00 48.94 177 TYR A O 1
ATOM 1499 N N . TYR A 1 178 ? -0.290 -5.521 23.644 1.00 36.72 178 TYR A N 1
ATOM 1500 C CA . TYR A 1 178 ? -0.429 -6.562 24.670 1.00 36.72 178 TYR A CA 1
ATOM 1501 C C . TYR A 1 178 ? -0.678 -5.932 26.038 1.00 36.72 178 TYR A C 1
ATOM 1503 O O . TYR A 1 178 ? 0.093 -5.025 26.417 1.00 36.72 178 TYR A O 1
#

Radius of gyration: 17.76 Å; Cα contacts (8 Å, |Δi|>4): 200; chains: 1; bounding box: 39×38×48 Å